Protein AF-Q3HWV6-F1 (afdb_monomer)

Foldseek 3Di:
DFDWWWWWDDDDPAIKIFIFGPPVLVCVLVVNDDPVNTGPDLFIASDVVVPHGDDLVNCCVGVVGSDSVSSVVCSSNPTDIDDDPVRQVVLQVVLLLLLLVVQQQFKPQPVVLHGDDSVVSSVLCVVLVPGGGSVDHSVVSSVVVVVRSCVVGPIDTDKDKDKDKAFPVCVVVVVVVCVPQKDWDDWDDDPGIIITTIIHGD

Secondary structure (DSSP, 8-state):
---EEEEEEEETTEEEEEEEETTHHHHHHTT-S-GGGTBS-S--EEEGGGTEEPPHHHHHHHHS---HHHHHHHHHHHSEEPPPHHHHHHHHHHHHHHHHHHHHHHEE-TTT-SBPPHHHHHHHHHHTTPPP-TTS-HHHHHHHHHHHHTTTS--EE--EEEEEEEEGGGHHHHHHHHTTTEEEEEEEEETTEEEEEEEE--

Radius of gyration: 27.47 Å; Cα contacts (8 Å, |Δi|>4): 299; chains: 1; bounding box: 54×37×76 Å

Nearest PDB structures (foldseek):
  2wbm-assembly2_B  TM=4.905E-01  e=2.600E-17  Methanothermobacter thermautotrophicus str. Delta H
  2wbm-assembly1_A  TM=4.558E-01  e=4.552E-17  Methanothermobacter thermautotrophicus str. Delta H
  1t95-assembly1_A  TM=4.681E-01  e=1.560E-16  Archaeoglobus fulgidus
  6skg-assembly1_Bp  TM=4.980E-01  e=5.941E-15  Thermococcus kodakarensis
  2l9n-assembly1_A  TM=4.673E-01  e=7.860E-15  Homo sapiens

Solvent-accessible surface area (backbone atoms only — not comparable to full-atom values): 11422 Å² total; per-residue (Å²): 129,84,65,67,23,43,32,40,30,78,54,92,93,48,50,39,33,36,47,23,36,62,82,29,59,64,38,36,73,69,70,74,44,61,68,82,76,23,47,74,52,100,54,54,15,52,36,65,94,78,69,40,64,57,49,57,69,61,37,28,74,73,66,76,39,64,54,62,67,63,49,48,52,52,34,67,70,72,28,48,77,46,74,36,75,64,57,50,48,51,45,26,54,50,40,46,50,47,25,33,50,48,49,31,64,40,24,19,25,78,86,78,72,40,58,53,54,59,70,59,50,50,48,50,42,56,74,71,61,63,84,69,59,64,89,55,61,41,68,64,51,34,60,60,46,47,72,58,42,51,81,80,43,69,70,36,77,42,62,53,70,48,78,46,79,38,47,63,92,51,42,76,66,50,50,69,52,39,73,67,72,41,48,75,82,47,79,46,82,50,102,68,31,36,40,31,38,35,35,34,65,114

pLDDT: mean 89.58, std 7.22, range [46.72, 97.44]

Mean predicted aligned error: 9.35 Å

Organism: Malawimonas jakobiformis (NCBI:txid136089)

Structure (mmCIF, N/CA/C/O backbone):
data_AF-Q3HWV6-F1
#
_entry.id   AF-Q3HWV6-F1
#
loop_
_atom_site.group_PDB
_atom_site.id
_atom_site.type_symbol
_atom_site.label_atom_id
_atom_site.label_alt_id
_atom_site.label_comp_id
_atom_site.label_asym_id
_atom_site.label_entity_id
_atom_site.label_seq_id
_atom_site.pdbx_PDB_ins_code
_atom_site.Cartn_x
_atom_site.Cartn_y
_atom_site.Cartn_z
_atom_site.occupancy
_atom_site.B_iso_or_equiv
_atom_site.auth_seq_id
_atom_site.auth_comp_id
_atom_site.auth_asym_id
_atom_site.auth_atom_id
_atom_site.pdbx_PDB_model_num
ATOM 1 N N . MET A 1 1 ? -16.582 -16.730 11.181 1.00 46.72 1 MET A N 1
ATOM 2 C CA . MET A 1 1 ? -16.195 -15.517 11.932 1.00 46.72 1 MET A CA 1
ATOM 3 C C . MET A 1 1 ? -16.431 -14.341 11.006 1.00 46.72 1 MET A C 1
ATOM 5 O O . MET A 1 1 ? -15.932 -14.396 9.886 1.00 46.72 1 MET A O 1
ATOM 9 N N . SER A 1 2 ? -17.261 -13.367 11.386 1.00 61.59 2 SER A N 1
ATOM 10 C CA . SER A 1 2 ? -17.457 -12.167 10.565 1.00 61.59 2 SER A CA 1
ATOM 11 C C . SER A 1 2 ? -16.121 -11.442 10.442 1.00 61.59 2 SER A C 1
ATOM 13 O O . SER A 1 2 ? -15.396 -11.308 11.426 1.00 61.59 2 SER A O 1
ATOM 15 N N . GLN A 1 3 ? -15.750 -11.025 9.231 1.00 79.38 3 GLN A N 1
ATOM 16 C CA . GLN A 1 3 ? -14.576 -10.176 9.089 1.00 79.38 3 GLN A CA 1
ATOM 17 C C . GLN A 1 3 ? -14.875 -8.815 9.726 1.00 79.38 3 GLN A C 1
ATOM 19 O O . GLN A 1 3 ? -15.972 -8.269 9.579 1.00 79.38 3 GLN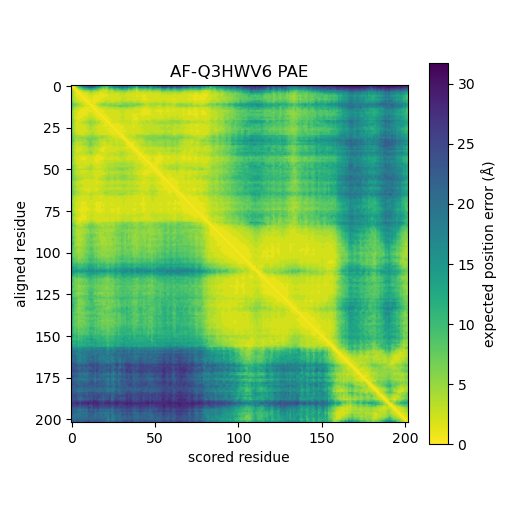 A O 1
ATOM 24 N N . THR A 1 4 ? -13.895 -8.286 10.446 1.00 87.56 4 THR A N 1
ATOM 25 C CA . THR A 1 4 ? -14.007 -7.050 11.218 1.00 87.56 4 THR A CA 1
ATOM 26 C C . THR A 1 4 ? -13.162 -5.960 10.579 1.00 87.56 4 THR A C 1
ATOM 28 O O . THR A 1 4 ? -12.014 -6.203 10.211 1.00 87.56 4 THR A O 1
ATOM 31 N N . GLN A 1 5 ? -13.712 -4.752 10.496 1.00 91.62 5 GLN A N 1
ATOM 32 C CA . GLN A 1 5 ? -13.018 -3.551 10.047 1.00 91.62 5 GLN A CA 1
ATOM 33 C C . GLN A 1 5 ? -13.091 -2.481 11.134 1.00 91.62 5 GLN A C 1
ATOM 35 O O . GLN A 1 5 ? -14.149 -2.263 11.730 1.00 91.62 5 GLN A O 1
ATOM 40 N N . LEU A 1 6 ? -11.969 -1.818 11.405 1.00 94.56 6 LEU A N 1
ATOM 41 C CA . LEU A 1 6 ? -11.906 -0.752 12.402 1.00 94.56 6 LEU A CA 1
ATOM 42 C C . LEU A 1 6 ? -12.043 0.606 1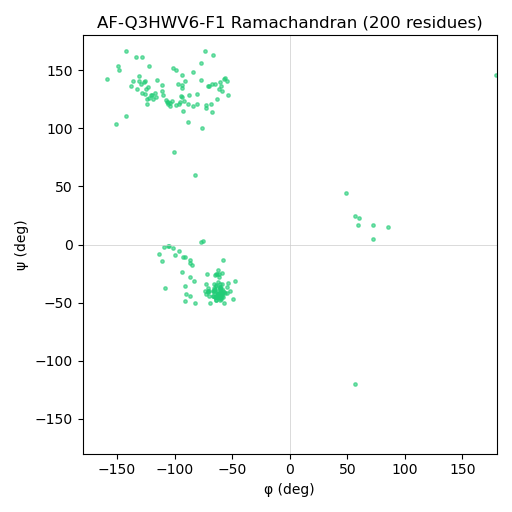1.724 1.00 94.56 6 LEU A C 1
ATOM 44 O O . LEU A 1 6 ? -11.411 0.861 10.702 1.00 94.56 6 LEU A O 1
ATOM 48 N N . VAL A 1 7 ? -12.819 1.499 12.325 1.00 96.56 7 VAL A N 1
ATOM 49 C CA . VAL A 1 7 ? -12.816 2.922 11.972 1.00 96.56 7 VAL A CA 1
ATOM 50 C C . VAL A 1 7 ? -12.113 3.672 13.082 1.00 96.56 7 VAL A C 1
ATOM 52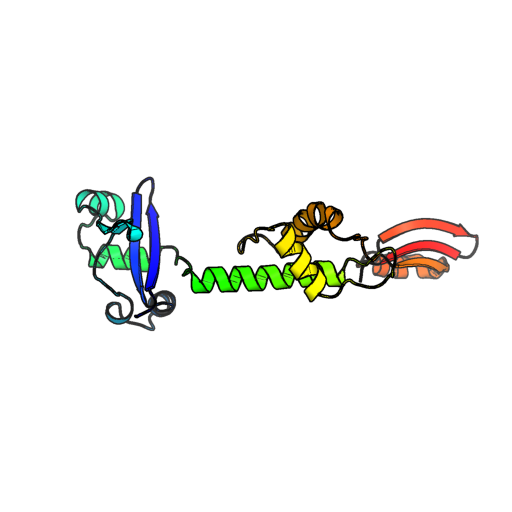 O O . VAL A 1 7 ? -12.522 3.577 14.237 1.00 96.56 7 VAL A O 1
ATOM 55 N N . ARG A 1 8 ? -11.051 4.400 12.738 1.00 96.75 8 ARG A N 1
ATOM 56 C CA . ARG A 1 8 ? -10.223 5.134 13.694 1.00 96.75 8 ARG A CA 1
ATOM 57 C C . ARG A 1 8 ? -10.423 6.633 13.534 1.00 96.75 8 ARG A C 1
ATOM 59 O O . ARG A 1 8 ? -10.247 7.174 12.451 1.00 96.75 8 ARG A O 1
ATOM 66 N N . TYR A 1 9 ? -10.712 7.323 14.624 1.00 97.44 9 TYR A N 1
ATOM 67 C CA . TYR A 1 9 ? -10.785 8.777 14.683 1.00 97.44 9 TYR A CA 1
ATOM 68 C C . TYR A 1 9 ? -9.700 9.306 15.621 1.00 97.44 9 TYR A C 1
ATOM 70 O O . TYR A 1 9 ? -9.583 8.860 16.762 1.00 97.44 9 TYR A O 1
ATOM 78 N N . ARG A 1 10 ? -8.884 10.244 15.134 1.00 95.38 10 ARG A N 1
ATOM 79 C CA . ARG A 1 10 ? -7.830 10.898 15.919 1.00 95.38 10 ARG A CA 1
ATOM 80 C C . ARG A 1 10 ? -8.203 12.352 16.162 1.00 95.38 10 ARG A C 1
ATOM 82 O O . ARG A 1 10 ? -8.554 13.059 15.221 1.00 95.38 10 ARG A O 1
ATOM 89 N N . HIS A 1 11 ? -8.092 12.796 17.408 1.00 94.06 11 HIS A N 1
ATOM 90 C CA . HIS A 1 11 ? -8.348 14.179 17.790 1.00 94.06 11 HIS A CA 1
ATOM 91 C C . HIS A 1 11 ? -7.354 14.619 18.866 1.00 94.06 11 HIS A C 1
ATOM 93 O O . HIS A 1 11 ? -7.381 14.134 19.998 1.00 94.06 11 HIS A O 1
ATOM 99 N N . GLY A 1 12 ? -6.437 15.516 18.496 1.00 91.12 12 GLY A N 1
ATOM 100 C CA . GLY A 1 12 ? -5.318 15.893 19.358 1.00 91.12 12 GLY A CA 1
ATOM 101 C C . GLY A 1 12 ? -4.488 14.668 19.758 1.00 91.12 12 GLY A C 1
ATOM 102 O O . GLY A 1 12 ? -3.961 13.961 18.902 1.00 91.12 12 GLY A O 1
ATOM 103 N N . LYS A 1 13 ? -4.395 14.414 21.068 1.00 90.31 13 LYS A N 1
ATOM 104 C CA . LYS A 1 13 ? -3.698 13.251 21.649 1.00 90.31 13 LYS A CA 1
ATOM 105 C C . LYS A 1 13 ? -4.572 11.992 21.755 1.00 90.31 13 LYS A C 1
ATOM 107 O O . LYS A 1 13 ? -4.041 10.910 21.993 1.00 90.31 13 LYS A O 1
ATOM 112 N N . ASN A 1 14 ? -5.889 12.122 21.594 1.00 93.50 14 ASN A N 1
ATOM 113 C CA . ASN A 1 14 ? -6.835 11.031 21.803 1.00 93.50 14 ASN A CA 1
ATOM 114 C C . ASN A 1 14 ? -7.076 10.267 20.494 1.00 93.50 14 ASN A C 1
ATOM 116 O O . ASN A 1 14 ? -7.169 10.850 19.410 1.00 93.50 14 ASN A O 1
ATOM 120 N N . THR A 1 15 ? -7.189 8.944 20.599 1.00 95.94 15 THR A N 1
ATOM 121 C CA . THR A 1 15 ? -7.558 8.055 19.492 1.00 95.94 15 THR A CA 1
ATOM 122 C C . THR A 1 15 ? -8.760 7.230 19.914 1.00 95.94 15 THR A C 1
ATOM 124 O O . THR A 1 15 ? -8.769 6.687 21.014 1.00 95.94 15 THR A O 1
ATOM 127 N N . PHE A 1 16 ? -9.748 7.138 19.031 1.00 97.44 16 PHE A N 1
ATOM 128 C CA . PHE A 1 16 ? -10.973 6.380 19.236 1.00 97.44 16 PHE A CA 1
ATOM 129 C C . PHE A 1 16 ? -11.178 5.409 18.077 1.00 97.44 16 PHE A C 1
ATOM 131 O O . PHE A 1 16 ? -10.921 5.748 16.922 1.00 97.44 16 PHE A O 1
ATOM 138 N N . GLU A 1 17 ? -11.638 4.205 18.378 1.00 97.12 17 GLU A N 1
ATOM 139 C CA . GLU A 1 17 ? -11.823 3.111 17.435 1.00 97.12 17 GLU A CA 1
ATOM 140 C C . GLU A 1 17 ? -13.217 2.513 17.600 1.00 97.12 17 GLU A C 1
ATOM 142 O O . GLU A 1 17 ? -13.714 2.373 18.717 1.00 97.12 17 GLU A O 1
ATOM 147 N N . VAL A 1 18 ? -13.841 2.154 16.478 1.00 96.75 18 VAL A N 1
ATOM 148 C CA . VAL A 1 18 ? -15.143 1.479 16.430 1.00 96.75 18 VAL A CA 1
ATOM 149 C C . VAL A 1 18 ? -15.043 0.252 15.535 1.00 96.75 18 VAL A C 1
ATOM 151 O O . VAL A 1 18 ? -14.422 0.290 14.469 1.00 96.75 18 VAL A O 1
ATOM 154 N N . MET A 1 19 ? -15.666 -0.836 15.979 1.00 94.75 19 MET A N 1
ATOM 155 C CA . MET A 1 19 ? -15.675 -2.122 15.300 1.00 94.75 19 MET A CA 1
ATOM 156 C C . MET A 1 19 ? -16.882 -2.244 14.372 1.00 94.75 19 MET A C 1
ATOM 158 O O . MET A 1 19 ? -18.029 -2.135 14.804 1.00 94.75 19 MET A O 1
ATOM 162 N N . THR A 1 20 ? -16.619 -2.504 13.096 1.00 94.50 20 THR A N 1
ATOM 163 C CA . THR A 1 20 ? -17.638 -2.511 12.043 1.00 94.50 20 THR A CA 1
ATOM 164 C C . THR A 1 20 ? -17.522 -3.737 11.147 1.00 94.50 20 THR A C 1
ATOM 166 O O . THR A 1 20 ? -16.485 -4.403 11.092 1.00 94.50 20 THR A O 1
ATOM 169 N N . ASN A 1 21 ? -18.596 -4.037 10.424 1.00 91.75 21 ASN A N 1
ATOM 170 C CA . ASN A 1 21 ? -18.589 -5.029 9.359 1.00 91.75 21 ASN A CA 1
ATOM 171 C C . ASN A 1 21 ? -17.780 -4.509 8.160 1.00 91.75 21 ASN A C 1
ATOM 173 O O . ASN A 1 21 ? -17.948 -3.357 7.750 1.00 91.75 21 ASN A O 1
ATOM 177 N N . VAL A 1 22 ? -16.941 -5.358 7.562 1.00 90.12 22 VAL A N 1
ATOM 178 C CA . VAL A 1 22 ? -16.127 -4.986 6.389 1.00 90.12 22 VAL A CA 1
ATOM 179 C C . VAL A 1 22 ? -17.000 -4.419 5.268 1.00 90.12 22 VAL A C 1
ATOM 181 O O . VAL A 1 22 ? -18.015 -5.006 4.890 1.00 90.12 22 VAL A O 1
ATOM 184 N N . GLY A 1 23 ? -16.620 -3.249 4.748 1.00 88.50 23 GLY A N 1
ATOM 185 C CA . GLY A 1 23 ? -17.302 -2.602 3.622 1.00 88.50 23 GLY A CA 1
ATOM 186 C C . GLY A 1 23 ? -18.676 -1.998 3.949 1.00 88.50 23 GLY A C 1
ATOM 187 O O . GLY A 1 23 ? -19.362 -1.510 3.047 1.00 88.50 23 GLY A O 1
ATOM 188 N N . SER A 1 24 ? -19.103 -2.008 5.216 1.00 92.50 24 SER A N 1
ATOM 189 C CA . SER A 1 24 ? -20.386 -1.423 5.641 1.00 92.50 24 SER A CA 1
ATOM 190 C C . SER A 1 24 ? -20.309 0.092 5.870 1.00 92.50 24 SER A C 1
ATOM 192 O O . SER A 1 24 ? -21.272 0.808 5.597 1.00 92.50 24 SER A O 1
ATOM 194 N N . VAL A 1 25 ? -19.149 0.604 6.293 1.00 93.00 25 VAL A N 1
ATOM 195 C CA . VAL A 1 25 ? -18.955 2.011 6.688 1.00 93.00 25 VAL A CA 1
ATOM 196 C C . VAL A 1 25 ? -19.199 2.974 5.530 1.00 93.00 25 VAL A C 1
ATOM 198 O O . VAL A 1 25 ? -19.868 3.990 5.702 1.00 93.00 25 VAL A O 1
ATOM 201 N N . GLN A 1 26 ? -18.713 2.648 4.329 1.00 92.06 26 GLN A N 1
ATOM 202 C CA . GLN A 1 26 ? -18.951 3.496 3.160 1.00 92.06 26 GLN A CA 1
ATOM 203 C C . GLN A 1 26 ? -20.440 3.536 2.795 1.00 92.06 26 GLN A C 1
ATOM 205 O O . GLN A 1 26 ? -20.978 4.598 2.506 1.00 92.06 26 GLN A O 1
ATOM 210 N N . LYS A 1 27 ? -21.142 2.400 2.896 1.00 93.25 27 LYS A N 1
ATOM 211 C CA . LYS A 1 27 ? -22.592 2.337 2.652 1.00 93.25 27 LYS A CA 1
ATOM 212 C C . LYS A 1 27 ? -23.375 3.165 3.671 1.00 93.25 27 LYS A C 1
ATOM 214 O O . LYS A 1 27 ? -24.374 3.776 3.310 1.00 93.25 27 LYS A O 1
ATOM 219 N N . TYR A 1 28 ? -22.915 3.204 4.919 1.00 94.00 28 TYR A N 1
ATOM 220 C CA . TYR A 1 28 ? -23.477 4.072 5.951 1.00 94.00 28 TYR A CA 1
ATOM 221 C C . TYR A 1 28 ? -23.270 5.558 5.642 1.00 94.00 28 TYR A C 1
ATOM 223 O O . TYR A 1 28 ? -24.219 6.333 5.730 1.00 94.00 28 TYR A O 1
ATOM 231 N N . ARG A 1 29 ? -22.066 5.960 5.210 1.00 93.44 29 ARG A N 1
ATOM 232 C CA . ARG A 1 29 ? -21.785 7.345 4.780 1.00 93.44 29 ARG A CA 1
ATOM 233 C C . ARG A 1 29 ? -22.653 7.774 3.602 1.00 93.44 29 ARG A C 1
ATOM 235 O O . ARG A 1 29 ? -23.128 8.902 3.574 1.00 93.44 29 ARG A O 1
ATOM 242 N N . ASP A 1 30 ? -22.908 6.844 2.690 1.00 93.75 30 ASP A N 1
ATOM 243 C CA . ASP A 1 30 ? -23.812 7.018 1.554 1.00 93.75 30 ASP A CA 1
ATOM 244 C C . ASP A 1 30 ? -25.308 6.967 1.946 1.00 93.75 30 ASP A C 1
ATOM 246 O O . ASP A 1 30 ? -26.162 6.998 1.063 1.00 93.75 30 ASP A O 1
ATOM 250 N N . GLN A 1 31 ? -25.644 6.832 3.236 1.00 91.88 31 GLN A N 1
ATOM 251 C CA . GLN A 1 31 ? -27.014 6.700 3.762 1.00 91.88 31 GLN A CA 1
ATOM 252 C C . GLN A 1 31 ? -27.794 5.481 3.228 1.00 91.88 31 GLN A C 1
ATOM 254 O O . GLN A 1 31 ? -29.021 5.446 3.264 1.00 91.88 31 GLN A O 1
ATOM 259 N N . LYS A 1 32 ? -27.089 4.446 2.757 1.00 91.62 32 LYS A N 1
ATOM 260 C CA . LYS A 1 32 ? -27.670 3.200 2.218 1.00 91.62 32 LYS A CA 1
ATOM 261 C C . LYS A 1 32 ? -27.829 2.099 3.269 1.00 91.62 32 LYS A C 1
ATOM 263 O O . LYS A 1 32 ? -28.421 1.062 2.977 1.00 91.62 32 LYS A O 1
ATOM 268 N N . LEU A 1 33 ? -27.251 2.274 4.457 1.00 91.81 33 LEU A N 1
ATOM 269 C CA . LEU A 1 33 ? -27.261 1.284 5.534 1.00 91.81 33 LEU A CA 1
ATOM 270 C C . LEU A 1 33 ? -27.514 1.970 6.881 1.00 91.81 33 LEU A C 1
ATOM 272 O O . LEU A 1 33 ? -26.913 3.003 7.163 1.00 91.81 33 LEU A O 1
ATOM 276 N N . GLY A 1 34 ? -28.378 1.383 7.711 1.00 90.25 34 GLY A N 1
ATOM 277 C CA . GLY A 1 34 ? -28.601 1.828 9.091 1.00 90.25 34 GLY A CA 1
ATOM 278 C C . GLY A 1 34 ? -27.485 1.377 10.036 1.00 90.25 34 GLY A C 1
ATOM 279 O O . GLY A 1 34 ? -26.814 0.381 9.766 1.00 90.25 34 GLY A O 1
ATOM 280 N N . LEU A 1 35 ? -27.315 2.098 11.148 1.00 89.00 35 LEU A N 1
ATOM 281 C CA . LEU A 1 35 ? -26.221 1.917 12.113 1.00 89.00 35 LEU A CA 1
ATOM 282 C C . LEU A 1 35 ? -26.116 0.474 12.650 1.00 89.00 35 LEU A C 1
ATOM 284 O O . LEU A 1 35 ? -25.018 -0.079 12.688 1.00 89.00 35 LEU A O 1
ATOM 288 N N . ASP A 1 36 ? -27.252 -0.157 12.954 1.00 87.44 36 ASP A N 1
ATOM 289 C CA . ASP A 1 36 ? -27.334 -1.519 13.512 1.00 87.44 36 ASP A CA 1
ATOM 290 C C . ASP A 1 36 ? -26.735 -2.589 12.584 1.00 87.44 36 ASP A C 1
ATOM 292 O O . ASP A 1 36 ? -26.279 -3.636 13.030 1.00 87.44 36 ASP A O 1
ATOM 296 N N . ASN A 1 37 ? -26.703 -2.322 11.274 1.00 88.75 37 ASN A N 1
ATOM 297 C CA . ASN A 1 37 ? -26.122 -3.227 10.280 1.00 88.75 37 ASN A CA 1
ATOM 298 C C . ASN A 1 37 ? -24.625 -2.947 10.023 1.00 88.75 37 ASN A C 1
ATOM 300 O O . ASN A 1 37 ? -23.947 -3.722 9.340 1.00 88.75 37 ASN A O 1
ATOM 304 N N . VAL A 1 38 ? -24.101 -1.828 10.535 1.00 93.00 38 VAL A N 1
ATOM 305 C CA . VAL A 1 38 ? -22.691 -1.419 10.407 1.00 93.00 38 VAL A CA 1
ATOM 306 C C . VAL A 1 38 ? -21.875 -1.947 11.574 1.00 93.00 38 VAL A C 1
ATOM 308 O O . VAL A 1 38 ? -20.784 -2.483 11.372 1.00 93.00 38 VAL A O 1
ATOM 311 N N . LEU A 1 39 ? -22.377 -1.746 12.791 1.00 93.62 39 LEU A N 1
ATOM 312 C CA . LEU A 1 39 ? -21.641 -2.004 14.020 1.00 93.62 39 LEU A CA 1
ATOM 313 C C . LEU A 1 39 ? -21.598 -3.496 14.333 1.00 93.62 39 LEU A C 1
ATOM 315 O O . LEU A 1 39 ? -22.566 -4.222 14.139 1.00 93.62 39 LEU A O 1
ATOM 319 N N . GLN A 1 40 ? -20.455 -3.949 14.841 1.00 91.44 40 GLN A N 1
ATOM 320 C CA . GLN A 1 40 ? -20.355 -5.274 15.463 1.00 91.44 40 GLN A CA 1
ATOM 321 C C . GLN A 1 40 ? -20.561 -5.209 16.977 1.00 91.44 40 GLN A C 1
ATOM 323 O O . GLN A 1 40 ? -20.912 -6.212 17.593 1.00 91.44 40 GLN A O 1
ATOM 328 N N . ALA A 1 41 ? -20.321 -4.041 17.574 1.00 91.12 41 ALA A N 1
ATOM 329 C CA . ALA A 1 41 ? -20.555 -3.782 18.983 1.00 91.12 41 ALA A CA 1
ATOM 330 C C . ALA A 1 41 ? -20.682 -2.275 19.235 1.00 91.12 41 ALA A C 1
ATOM 332 O O . ALA A 1 41 ? -19.929 -1.476 18.671 1.00 91.12 41 ALA A O 1
ATOM 333 N N . ASP A 1 42 ? -21.584 -1.919 20.146 1.00 92.94 42 ASP A N 1
ATOM 334 C CA . ASP A 1 42 ? -21.868 -0.541 20.556 1.00 92.94 42 ASP A CA 1
ATOM 335 C C . ASP A 1 42 ? -20.854 -0.069 21.607 1.00 92.94 42 ASP A C 1
ATOM 337 O O . ASP A 1 42 ? -21.175 0.217 22.760 1.00 92.94 42 ASP A O 1
ATOM 341 N N . VAL A 1 43 ? -19.575 -0.074 21.230 1.00 94.69 43 VAL A N 1
ATOM 342 C CA . VAL A 1 43 ? -18.459 0.286 22.109 1.00 94.69 43 VAL A CA 1
ATOM 343 C C . VAL A 1 43 ? -17.488 1.185 21.351 1.00 94.69 43 VAL A C 1
ATOM 345 O O . VAL A 1 43 ? -17.193 0.964 20.178 1.00 94.69 43 VAL A O 1
ATOM 348 N N . VAL A 1 44 ? -16.964 2.194 22.048 1.00 96.69 44 VAL A N 1
ATOM 349 C CA . VAL A 1 44 ? -15.840 3.009 21.579 1.00 96.69 44 VAL A CA 1
ATOM 350 C C . VAL A 1 44 ? -14.585 2.586 22.336 1.00 96.69 44 VAL A C 1
ATOM 352 O O . VAL A 1 44 ? -14.528 2.642 23.568 1.00 96.69 44 VAL A O 1
ATOM 355 N N . TRP A 1 45 ? -13.570 2.156 21.597 1.00 97.25 45 TRP A N 1
ATOM 356 C CA . TRP A 1 45 ? -12.270 1.771 22.139 1.00 97.25 45 TRP A CA 1
ATOM 357 C C . TRP A 1 45 ? -11.263 2.901 21.993 1.00 97.25 45 TRP A C 1
ATOM 359 O O . TRP A 1 45 ? -11.322 3.660 21.036 1.00 97.25 45 TRP A O 1
ATOM 369 N N . THR A 1 46 ? -10.302 2.991 22.905 1.00 96.00 46 THR A N 1
ATOM 370 C CA . THR A 1 46 ? -9.054 3.736 22.662 1.00 96.00 46 THR A CA 1
ATOM 371 C C . THR A 1 46 ? -8.019 2.850 21.975 1.00 96.00 46 THR A C 1
ATOM 373 O O . THR A 1 46 ? -7.190 3.334 21.203 1.00 96.00 46 THR A O 1
ATOM 376 N N . ASN A 1 47 ? -8.097 1.536 22.217 1.00 93.06 47 ASN A N 1
ATOM 377 C CA . ASN A 1 47 ? -7.322 0.515 21.527 1.00 93.06 47 ASN A CA 1
ATOM 378 C C . ASN A 1 47 ? -8.095 -0.810 21.496 1.00 93.06 47 ASN A C 1
ATOM 380 O O . ASN A 1 47 ? -8.145 -1.539 22.492 1.00 93.06 47 ASN A O 1
ATOM 384 N N . GLN A 1 48 ? -8.682 -1.145 20.347 1.00 93.12 48 GLN A N 1
ATOM 385 C CA . GLN A 1 48 ? -9.497 -2.350 20.216 1.00 93.12 48 GLN A CA 1
ATOM 386 C C . GLN A 1 48 ? -8.653 -3.626 20.356 1.00 93.12 48 GLN A C 1
ATOM 388 O O . GLN A 1 48 ? -9.076 -4.552 21.047 1.00 93.12 48 GLN A O 1
ATOM 393 N N . SER A 1 49 ? -7.439 -3.657 19.795 1.00 88.62 49 SER A N 1
ATOM 394 C CA . SER A 1 49 ? -6.539 -4.820 19.866 1.00 88.62 49 SER A CA 1
ATOM 395 C C . SER A 1 49 ? -6.131 -5.186 21.296 1.00 88.62 49 SER A C 1
ATOM 397 O O . SER A 1 49 ? -5.842 -6.348 21.572 1.00 88.62 49 SER A O 1
ATOM 399 N N . LYS A 1 50 ? -6.100 -4.204 22.206 1.00 92.50 50 LYS A N 1
ATOM 400 C CA . LYS A 1 50 ? -5.835 -4.404 23.641 1.00 92.50 50 LYS A CA 1
ATOM 401 C C . LYS A 1 50 ? -7.105 -4.514 24.492 1.00 92.50 50 LYS A C 1
ATOM 403 O O . LYS A 1 50 ? -7.010 -4.771 25.687 1.00 92.50 50 LYS A O 1
ATOM 408 N N . GLY A 1 51 ? -8.284 -4.310 23.901 1.00 92.94 51 GLY A N 1
ATOM 409 C CA . GLY A 1 51 ? -9.562 -4.284 24.616 1.00 92.94 51 GLY A CA 1
ATOM 410 C C . GLY A 1 51 ? -9.779 -3.040 25.487 1.00 92.94 51 GLY A C 1
ATOM 411 O O . GLY A 1 51 ? -10.656 -3.051 26.350 1.00 92.94 51 GLY A O 1
ATOM 412 N N . GLU A 1 52 ? -9.015 -1.967 25.275 1.00 94.88 52 GLU A N 1
ATOM 413 C CA . GLU A 1 52 ? -9.088 -0.736 26.070 1.00 94.88 52 GLU A CA 1
ATOM 414 C C . GLU A 1 52 ? -10.265 0.131 25.599 1.00 94.88 52 GLU A C 1
ATOM 416 O O . GLU A 1 52 ? -10.345 0.515 24.429 1.00 94.88 52 GLU A O 1
ATOM 421 N N . ARG A 1 53 ? -11.201 0.426 26.509 1.00 96.19 53 ARG A N 1
ATOM 422 C CA . ARG A 1 53 ? -12.401 1.232 26.231 1.00 96.19 53 ARG A CA 1
ATOM 423 C C . ARG A 1 53 ? -12.168 2.702 26.561 1.00 96.19 53 ARG A C 1
ATOM 425 O O . ARG A 1 53 ? -11.490 3.010 27.541 1.00 96.19 53 ARG A O 1
ATOM 432 N N . ALA A 1 54 ? -12.782 3.586 25.780 1.00 95.12 54 ALA A N 1
ATOM 433 C CA . ALA A 1 54 ? -12.762 5.017 26.053 1.00 95.12 54 ALA A CA 1
ATOM 434 C C . ALA A 1 54 ? -13.498 5.341 27.357 1.00 95.12 54 ALA A C 1
ATOM 436 O O . ALA A 1 54 ? -14.566 4.791 27.640 1.00 95.12 54 ALA A O 1
ATOM 437 N N . LYS A 1 55 ? -12.926 6.243 28.157 1.00 94.94 55 LYS A N 1
ATOM 438 C CA . LYS A 1 55 ? -13.574 6.737 29.380 1.00 94.94 55 LYS A CA 1
ATOM 439 C C . LYS A 1 55 ? -14.537 7.871 29.033 1.00 94.94 55 LYS A C 1
ATOM 441 O O . LYS A 1 55 ? -14.246 8.672 28.149 1.00 94.94 55 LYS A O 1
ATOM 446 N N . GLY A 1 56 ? -15.629 8.010 29.790 1.00 93.19 56 GLY A N 1
ATOM 447 C CA . GLY A 1 56 ? -16.606 9.095 29.594 1.00 93.19 56 GLY A CA 1
ATOM 448 C C . GLY A 1 56 ? -15.962 10.487 29.561 1.00 93.19 56 GLY A C 1
ATOM 449 O O . GLY A 1 56 ? -16.263 11.282 28.680 1.00 93.19 56 GLY A O 1
ATOM 450 N N . ALA A 1 57 ? -14.976 10.747 30.426 1.00 93.56 57 ALA A N 1
ATOM 451 C CA . ALA A 1 57 ? -14.238 12.013 30.431 1.00 93.56 57 ALA A CA 1
ATOM 452 C C . ALA A 1 57 ? -13.521 12.317 29.096 1.00 93.56 57 ALA A C 1
ATOM 454 O O . ALA A 1 57 ? -13.578 13.447 28.622 1.00 93.56 57 ALA A O 1
ATOM 455 N N . GLU A 1 58 ? -12.894 11.315 28.467 1.00 93.19 58 GLU A N 1
ATOM 456 C CA . GLU A 1 58 ? -12.185 11.465 27.183 1.00 93.19 58 GLU A CA 1
ATOM 457 C C . GLU A 1 58 ? -13.168 11.677 26.024 1.00 93.19 58 GLU A C 1
ATOM 459 O O . GLU A 1 58 ? -12.903 12.462 25.107 1.00 93.19 58 GLU A O 1
ATOM 464 N N . LEU A 1 59 ? -14.317 10.989 26.083 1.00 94.75 59 LEU A N 1
ATOM 465 C CA . LEU A 1 59 ? -15.409 11.165 25.129 1.00 94.75 59 LEU A CA 1
ATOM 466 C C . LEU A 1 59 ? -15.984 12.577 25.228 1.00 94.75 59 LEU A C 1
ATOM 468 O O . LEU A 1 59 ? -16.078 13.266 24.216 1.00 94.75 59 LEU A O 1
ATOM 472 N N . LYS A 1 60 ? -16.267 13.053 26.441 1.00 94.75 60 LYS A N 1
ATOM 473 C CA . LYS A 1 60 ? -16.802 14.396 26.669 1.00 94.75 60 LYS A CA 1
ATOM 474 C C . LYS A 1 60 ? -15.837 15.490 26.242 1.00 94.75 60 LYS A C 1
ATOM 476 O O . LYS A 1 60 ? -16.267 16.446 25.612 1.00 94.75 60 LYS A O 1
ATOM 481 N N . GLU A 1 61 ? -14.547 15.342 26.539 1.00 94.25 61 GLU A N 1
ATOM 482 C CA . GLU A 1 61 ? -13.511 16.288 26.106 1.00 94.25 61 GLU A CA 1
ATOM 483 C C . GLU A 1 61 ? -13.428 16.379 24.573 1.00 94.25 61 GLU A C 1
ATOM 485 O O . GLU A 1 61 ? -13.233 17.460 24.026 1.00 94.25 61 GLU A O 1
ATOM 490 N N . THR A 1 62 ? -13.595 15.255 23.869 1.00 94.56 62 THR A N 1
ATOM 491 C CA . THR A 1 62 ? -13.398 15.192 22.411 1.00 94.56 62 THR A CA 1
ATOM 492 C C . THR A 1 62 ? -14.671 15.491 21.613 1.00 94.56 62 THR A C 1
ATOM 494 O O . THR A 1 62 ? -14.626 16.166 20.584 1.00 94.56 62 THR A O 1
ATOM 497 N N . PHE A 1 63 ? -15.804 14.942 22.046 1.00 95.19 63 PHE A N 1
ATOM 498 C CA . PHE A 1 63 ? -17.075 14.947 21.320 1.00 95.19 63 PHE A CA 1
ATOM 499 C C . PHE A 1 63 ? -18.125 15.865 21.960 1.00 95.19 63 PHE A C 1
ATOM 501 O O . PHE A 1 63 ? -19.215 15.993 21.410 1.00 95.19 63 PHE A O 1
ATOM 508 N N . ASN A 1 64 ? -17.818 16.511 23.095 1.00 94.62 64 ASN A N 1
ATOM 509 C CA . ASN A 1 64 ? -18.756 17.292 23.918 1.00 94.62 64 ASN A CA 1
ATOM 510 C C . ASN A 1 64 ? -19.954 16.487 24.460 1.00 94.62 64 ASN A C 1
ATOM 512 O O . ASN A 1 64 ? -20.935 17.068 24.917 1.00 94.62 64 ASN A O 1
ATOM 516 N N . THR A 1 65 ? -19.873 15.156 24.439 1.00 95.06 65 THR A N 1
ATOM 517 C CA . THR A 1 65 ? -20.921 14.236 24.898 1.00 95.06 65 THR A CA 1
ATOM 518 C C . THR A 1 65 ? -20.292 12.956 25.452 1.00 95.06 65 THR A C 1
ATOM 520 O O . THR A 1 65 ? -19.181 12.587 25.075 1.00 95.06 65 THR A O 1
ATOM 523 N N . GLU A 1 66 ? -20.994 12.293 26.369 1.00 93.62 66 GLU A N 1
ATOM 524 C CA . GLU A 1 66 ? -20.645 10.953 26.869 1.00 93.62 66 GLU A CA 1
ATOM 525 C C . GLU A 1 66 ? -21.520 9.865 26.222 1.00 93.62 66 GLU A C 1
ATOM 527 O O . GLU A 1 66 ? -21.319 8.678 26.480 1.00 93.62 66 GLU A O 1
ATOM 532 N N . ASP A 1 67 ? -22.482 10.255 25.373 1.00 95.50 67 ASP A N 1
ATOM 533 C CA . ASP A 1 67 ? -23.331 9.318 24.644 1.00 95.50 67 ASP A CA 1
ATOM 534 C C . ASP A 1 67 ? -22.492 8.552 23.610 1.00 95.50 67 ASP A C 1
ATOM 536 O O . ASP A 1 67 ? -21.977 9.107 22.631 1.00 95.50 67 ASP A O 1
ATOM 540 N N . ILE A 1 68 ? -22.365 7.244 23.841 1.00 95.19 68 ILE A N 1
ATOM 541 C CA . ILE A 1 68 ? -21.607 6.319 22.996 1.00 95.19 68 ILE A CA 1
ATOM 542 C C . ILE A 1 68 ? -22.125 6.346 21.555 1.00 95.19 68 ILE A C 1
ATOM 544 O O . ILE A 1 68 ? -21.323 6.358 20.621 1.00 95.19 68 ILE A O 1
ATOM 548 N N . MET A 1 69 ? -23.440 6.395 21.350 1.00 95.06 69 MET A N 1
ATOM 549 C CA . MET A 1 69 ? -24.047 6.342 20.021 1.00 95.06 69 MET A CA 1
ATOM 550 C C . MET A 1 69 ? -23.787 7.624 19.239 1.00 95.06 69 MET A C 1
ATOM 552 O O . MET A 1 69 ? -23.485 7.570 18.045 1.00 95.06 69 MET A O 1
ATOM 556 N N . GLU A 1 70 ? -23.848 8.783 19.895 1.00 95.56 70 GLU A N 1
ATOM 557 C CA . GLU A 1 70 ? -23.461 10.053 19.272 1.00 95.56 70 GLU A CA 1
ATOM 558 C C . GLU A 1 70 ? -21.978 10.061 18.889 1.00 95.56 70 GLU A C 1
ATOM 560 O O . GLU A 1 70 ? -21.637 10.406 17.753 1.00 95.56 70 GLU A O 1
ATOM 565 N N . CYS A 1 71 ? -21.105 9.594 19.786 1.00 96.31 71 CYS A N 1
ATOM 566 C CA . CYS A 1 71 ? -19.673 9.473 19.516 1.00 96.31 71 CYS A CA 1
ATOM 567 C C . CYS A 1 71 ? -19.403 8.548 18.319 1.00 96.31 71 CYS A C 1
ATOM 569 O O . CYS A 1 71 ? -18.665 8.917 17.402 1.00 96.31 71 CYS A O 1
ATOM 571 N N . ILE A 1 72 ? -20.044 7.374 18.274 1.00 96.50 72 ILE A N 1
ATOM 572 C CA . ILE A 1 72 ? -19.924 6.421 17.164 1.00 96.50 72 ILE A CA 1
ATOM 573 C C . ILE A 1 72 ? -20.327 7.072 15.838 1.00 96.50 72 ILE A C 1
ATOM 575 O O . ILE A 1 72 ? -19.599 6.932 14.854 1.00 96.50 72 ILE A O 1
ATOM 579 N N . ARG A 1 73 ? -21.436 7.824 15.785 1.00 95.56 73 ARG A N 1
ATOM 580 C CA . ARG A 1 73 ? -21.860 8.511 14.550 1.00 95.56 73 ARG A CA 1
ATOM 581 C C . ARG A 1 73 ? -20.789 9.474 14.042 1.00 95.56 73 ARG A C 1
ATOM 583 O O . ARG A 1 73 ? -20.517 9.492 12.841 1.00 95.56 73 ARG A O 1
ATOM 590 N N . VAL A 1 74 ? -20.154 10.236 14.937 1.00 95.56 74 VAL A N 1
ATOM 591 C CA . VAL A 1 74 ? -19.054 11.144 14.573 1.00 95.56 74 VAL A CA 1
ATOM 592 C C . VAL A 1 74 ? -17.846 10.362 14.056 1.00 95.56 74 VAL A C 1
ATOM 594 O O . VAL A 1 74 ? -17.294 10.720 13.013 1.00 95.56 74 VAL A O 1
ATOM 597 N N . ILE A 1 75 ? -17.461 9.277 14.735 1.00 96.69 75 ILE A N 1
ATOM 598 C CA . ILE A 1 75 ? -16.329 8.425 14.341 1.00 96.69 75 ILE A CA 1
ATOM 599 C C . ILE A 1 75 ? -16.580 7.785 12.971 1.00 96.69 75 ILE A C 1
ATOM 601 O O . ILE A 1 75 ? -15.704 7.824 12.113 1.00 96.69 75 ILE A O 1
ATOM 605 N N . LEU A 1 76 ? -17.776 7.254 12.710 1.00 95.50 76 LEU A N 1
ATOM 606 C CA . LEU A 1 76 ? -18.111 6.668 11.410 1.00 95.50 76 LEU A CA 1
ATOM 607 C C . LEU A 1 76 ? -18.132 7.714 10.291 1.00 95.50 76 LEU A C 1
ATOM 609 O O . LEU A 1 76 ? -17.688 7.425 9.179 1.00 95.50 76 LEU A O 1
ATOM 613 N N . ALA A 1 77 ? -18.608 8.930 10.570 1.00 94.31 77 ALA A N 1
ATOM 614 C CA . ALA A 1 77 ? -18.675 10.002 9.582 1.00 94.31 77 ALA A CA 1
ATOM 615 C C . ALA A 1 77 ? -17.294 10.589 9.240 1.00 94.31 77 ALA A C 1
ATOM 617 O O . ALA A 1 77 ? -17.009 10.819 8.068 1.00 94.31 77 ALA A O 1
ATOM 618 N N . LYS A 1 78 ? -16.436 10.821 10.244 1.00 94.56 78 LYS A N 1
ATOM 619 C CA . LYS A 1 78 ? -15.171 11.570 10.092 1.00 94.56 78 LYS A CA 1
ATOM 620 C C . LYS A 1 78 ? -13.899 10.732 10.238 1.00 94.56 78 LYS A C 1
ATOM 622 O O . LYS A 1 78 ? -12.821 11.220 9.921 1.00 94.56 78 LYS A O 1
ATOM 627 N N . GLY A 1 79 ? -13.995 9.515 10.762 1.00 94.88 79 GLY A N 1
ATOM 628 C CA . GLY A 1 79 ? -12.849 8.640 10.998 1.00 94.88 79 GLY A CA 1
ATOM 629 C C . GLY A 1 79 ? -12.271 8.034 9.721 1.00 94.88 79 GLY A C 1
ATOM 630 O O . GLY A 1 79 ? -12.877 8.043 8.652 1.00 94.88 79 GLY A O 1
ATOM 631 N N . GLU A 1 80 ? -11.084 7.466 9.834 1.00 94.06 80 GLU A N 1
ATOM 632 C CA . GLU A 1 80 ? -10.402 6.748 8.768 1.00 94.06 80 GLU A CA 1
ATOM 633 C C . GLU A 1 80 ? -10.706 5.249 8.870 1.00 94.06 80 GLU A C 1
ATOM 635 O O . GLU A 1 80 ? -10.513 4.630 9.923 1.00 94.06 80 GLU A O 1
ATOM 640 N N . ILE A 1 81 ? -11.170 4.655 7.769 1.00 93.75 81 ILE A N 1
ATOM 641 C CA . ILE A 1 81 ? -11.405 3.212 7.679 1.00 93.75 81 ILE A CA 1
ATOM 642 C C . ILE A 1 81 ? -10.044 2.521 7.614 1.00 93.75 81 ILE A C 1
ATOM 644 O O . ILE A 1 81 ? -9.270 2.740 6.686 1.00 93.75 81 ILE A O 1
ATOM 648 N N . GLN A 1 82 ? -9.744 1.689 8.604 1.00 91.69 82 GLN A N 1
ATOM 649 C CA . GLN A 1 82 ? -8.510 0.921 8.637 1.00 91.69 82 GLN A CA 1
ATOM 650 C C . GLN A 1 82 ? -8.663 -0.312 7.748 1.00 91.69 82 GLN A C 1
ATOM 652 O O . GLN A 1 82 ? -9.615 -1.081 7.897 1.00 91.69 82 GLN A O 1
ATOM 657 N N . LEU A 1 83 ? -7.698 -0.521 6.852 1.00 85.38 83 LEU A N 1
ATOM 658 C CA . LEU A 1 83 ? -7.633 -1.734 6.042 1.00 85.38 83 LEU A CA 1
ATOM 659 C C . LEU A 1 83 ? -7.520 -2.964 6.941 1.00 85.38 83 LEU A C 1
ATOM 661 O O . LEU A 1 83 ? -6.723 -3.001 7.885 1.00 85.38 83 LEU A O 1
ATOM 665 N N . THR A 1 84 ? -8.279 -3.998 6.605 1.00 85.75 84 THR A N 1
ATOM 666 C CA . THR A 1 84 ? -8.115 -5.316 7.213 1.00 85.75 84 THR A CA 1
ATOM 667 C C . THR A 1 84 ? -6.767 -5.926 6.826 1.00 85.75 84 THR A C 1
ATOM 669 O O . THR A 1 84 ? -6.126 -5.530 5.850 1.00 85.75 84 THR A O 1
ATOM 672 N N . ALA A 1 85 ? -6.327 -6.945 7.569 1.00 84.19 85 ALA A N 1
ATOM 673 C CA . ALA A 1 85 ? -5.111 -7.682 7.222 1.00 84.19 85 ALA A CA 1
ATOM 674 C C . ALA A 1 85 ? -5.190 -8.314 5.817 1.00 84.19 85 ALA A C 1
ATOM 676 O O . ALA A 1 85 ? -4.182 -8.374 5.116 1.00 84.19 85 ALA A O 1
ATOM 677 N N . ALA A 1 86 ? -6.384 -8.752 5.401 1.00 85.62 86 ALA A N 1
ATOM 678 C CA . ALA A 1 86 ? -6.623 -9.321 4.079 1.00 85.62 86 ALA A CA 1
ATOM 679 C C . ALA A 1 86 ? -6.511 -8.258 2.974 1.00 85.62 86 ALA A C 1
ATOM 681 O O . ALA A 1 86 ? -5.731 -8.445 2.045 1.00 85.62 86 ALA A O 1
ATOM 682 N N . GLU A 1 87 ? -7.198 -7.119 3.119 1.00 85.94 87 GLU A N 1
ATOM 683 C CA . GLU A 1 87 ? -7.134 -6.004 2.155 1.00 85.94 87 GLU A CA 1
ATOM 684 C C . GLU A 1 87 ? -5.712 -5.443 2.038 1.00 85.94 87 GLU A C 1
ATOM 686 O O . GLU A 1 87 ? -5.211 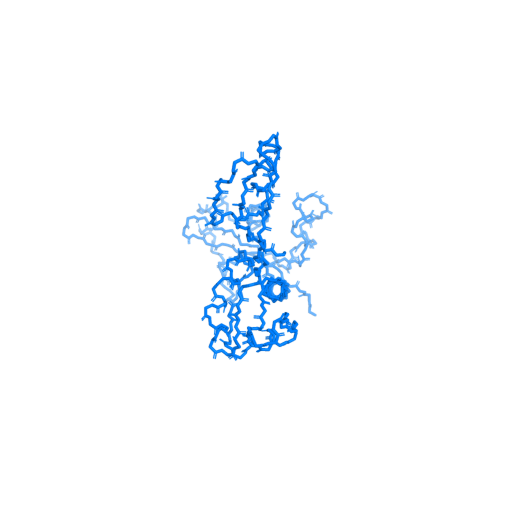-5.213 0.939 1.00 85.94 87 GLU A O 1
ATOM 691 N N . ARG A 1 88 ? -5.014 -5.271 3.170 1.00 87.88 88 ARG A N 1
ATOM 692 C CA . ARG A 1 88 ? -3.618 -4.811 3.175 1.0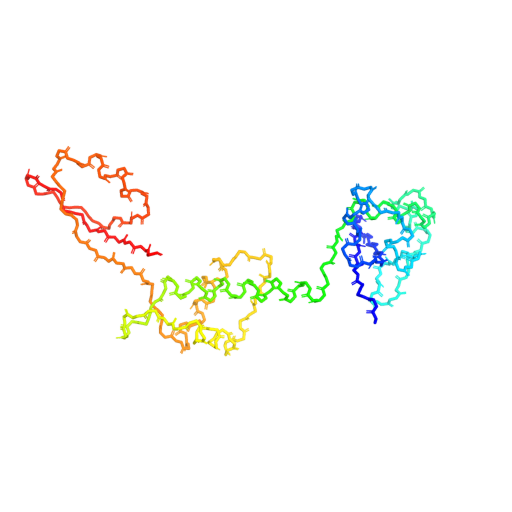0 87.88 88 ARG A CA 1
ATOM 693 C C . ARG A 1 88 ? -2.709 -5.789 2.432 1.00 87.88 88 ARG A C 1
ATOM 695 O O . ARG A 1 88 ? -1.837 -5.356 1.678 1.00 87.88 88 ARG A O 1
ATOM 702 N N . ARG A 1 89 ? -2.898 -7.098 2.633 1.00 90.00 89 ARG A N 1
ATOM 703 C CA . ARG A 1 89 ? -2.134 -8.130 1.920 1.00 90.00 89 ARG A CA 1
ATOM 704 C C . ARG A 1 89 ? -2.418 -8.087 0.423 1.00 90.00 89 ARG A C 1
ATOM 706 O O . ARG A 1 89 ? -1.475 -8.102 -0.353 1.00 90.00 89 ARG A O 1
ATOM 713 N N . GLU A 1 90 ? -3.679 -7.971 0.028 1.00 91.25 90 GLU A N 1
ATOM 714 C CA . GLU A 1 90 ? -4.066 -7.878 -1.379 1.00 91.25 90 GLU A CA 1
ATOM 715 C C . GLU A 1 90 ? -3.451 -6.653 -2.067 1.00 91.25 90 GLU A C 1
ATOM 717 O O . GLU A 1 90 ? -2.855 -6.789 -3.136 1.00 91.25 90 GLU A O 1
ATOM 722 N N . GLN A 1 91 ? -3.508 -5.477 -1.432 1.00 90.12 91 GLN A N 1
ATOM 723 C CA . GLN A 1 91 ? -2.860 -4.273 -1.959 1.00 90.12 91 GLN A CA 1
ATOM 724 C C . GLN A 1 91 ? -1.342 -4.438 -2.060 1.00 90.12 91 GLN A C 1
ATOM 726 O O . GLN A 1 91 ? -0.744 -4.036 -3.056 1.00 90.12 91 GLN A O 1
ATOM 731 N N . THR A 1 92 ? -0.717 -5.068 -1.063 1.00 93.31 92 THR A N 1
ATOM 732 C CA . THR A 1 92 ? 0.727 -5.347 -1.075 1.00 93.31 92 THR A CA 1
ATOM 733 C C . THR A 1 92 ? 1.095 -6.310 -2.207 1.00 93.31 92 THR A C 1
ATOM 735 O O . THR A 1 92 ? 2.043 -6.052 -2.947 1.00 93.31 92 THR A O 1
ATOM 738 N N . ASP A 1 93 ? 0.329 -7.387 -2.394 1.00 93.94 93 ASP A N 1
ATOM 739 C CA . ASP A 1 93 ? 0.548 -8.381 -3.450 1.00 93.94 93 ASP A CA 1
ATOM 740 C C . ASP A 1 93 ? 0.327 -7.764 -4.841 1.00 93.94 93 ASP A C 1
ATOM 742 O O . ASP A 1 93 ? 1.089 -8.025 -5.774 1.00 93.94 93 ASP A O 1
ATOM 746 N N . GLN A 1 94 ? -0.675 -6.895 -4.982 1.00 94.69 94 GLN A N 1
ATOM 747 C CA . GLN A 1 94 ? -0.917 -6.136 -6.206 1.00 94.69 94 GLN A CA 1
ATOM 748 C C . GLN A 1 94 ? 0.234 -5.170 -6.507 1.00 94.69 94 GLN A C 1
ATOM 750 O O . GLN A 1 94 ? 0.772 -5.179 -7.614 1.00 94.69 94 GLN A O 1
ATOM 755 N N . LYS A 1 95 ? 0.678 -4.400 -5.509 1.00 95.06 95 LYS A N 1
ATOM 756 C CA . LYS A 1 95 ? 1.813 -3.479 -5.640 1.00 95.06 95 LYS A CA 1
ATOM 757 C C . LYS A 1 95 ? 3.099 -4.219 -6.003 1.00 95.06 95 LYS A C 1
ATOM 759 O O . LYS A 1 95 ? 3.874 -3.767 -6.841 1.00 95.06 95 LYS A O 1
ATOM 764 N N . ARG A 1 96 ? 3.301 -5.402 -5.426 1.00 95.94 96 ARG A N 1
ATOM 765 C CA . ARG A 1 96 ? 4.425 -6.279 -5.749 1.00 95.94 96 ARG A CA 1
ATOM 766 C C . ARG A 1 96 ? 4.395 -6.728 -7.210 1.00 95.94 96 ARG A C 1
ATOM 768 O O . ARG A 1 96 ? 5.425 -6.653 -7.874 1.00 95.94 96 ARG A O 1
ATOM 775 N N . ARG A 1 97 ? 3.232 -7.137 -7.732 1.00 95.88 97 ARG A N 1
ATOM 776 C CA . ARG A 1 97 ? 3.072 -7.473 -9.160 1.00 95.88 97 ARG A CA 1
ATOM 777 C C . ARG A 1 97 ? 3.406 -6.289 -10.068 1.00 95.88 97 ARG A C 1
ATOM 779 O O . ARG A 1 97 ? 4.092 -6.483 -11.067 1.00 95.88 97 ARG A O 1
ATOM 786 N N . GLU A 1 98 ? 2.978 -5.080 -9.708 1.00 95.94 98 GLU A N 1
ATOM 787 C CA . GLU A 1 98 ? 3.306 -3.851 -10.449 1.00 95.94 98 GLU A CA 1
ATOM 788 C C . GLU A 1 98 ? 4.818 -3.599 -10.493 1.00 95.94 98 GLU A C 1
ATOM 790 O O . GLU A 1 98 ? 5.361 -3.331 -11.563 1.00 95.94 98 GLU A O 1
ATOM 795 N N . ILE A 1 99 ? 5.516 -3.755 -9.362 1.00 95.81 99 ILE A N 1
ATOM 796 C CA . ILE A 1 99 ? 6.980 -3.626 -9.292 1.00 95.81 99 ILE A CA 1
ATOM 797 C C . ILE A 1 99 ? 7.661 -4.665 -10.190 1.00 95.81 99 ILE A C 1
ATOM 799 O O . ILE A 1 99 ? 8.542 -4.322 -10.977 1.00 95.81 99 ILE A O 1
ATOM 803 N N . VAL A 1 100 ? 7.245 -5.933 -10.106 1.00 96.25 100 VAL A N 1
ATOM 804 C CA . VAL A 1 100 ? 7.803 -7.012 -10.935 1.00 96.25 100 VAL A CA 1
ATOM 805 C C . VAL A 1 100 ? 7.606 -6.714 -12.420 1.00 96.25 100 VAL A C 1
ATOM 807 O O . VAL A 1 100 ? 8.543 -6.855 -13.206 1.00 96.25 100 VAL A O 1
ATOM 810 N N . TYR A 1 101 ? 6.407 -6.276 -12.806 1.00 95.19 101 TYR A N 1
ATOM 811 C CA . TYR A 1 101 ? 6.094 -5.939 -14.190 1.00 95.19 101 TYR A CA 1
ATOM 812 C C . TYR A 1 101 ? 6.892 -4.729 -14.682 1.00 95.19 101 TYR A C 1
ATOM 814 O O . TYR A 1 101 ? 7.405 -4.751 -15.798 1.00 95.19 101 TYR A O 1
ATOM 822 N N . TYR A 1 102 ? 7.062 -3.705 -13.843 1.00 94.06 102 TYR A N 1
ATOM 823 C CA . TYR A 1 102 ? 7.905 -2.553 -14.152 1.00 94.06 102 TYR A CA 1
ATOM 824 C C . TYR A 1 102 ? 9.341 -2.995 -14.456 1.00 94.06 102 TYR A C 1
ATOM 826 O O . TYR A 1 102 ? 9.892 -2.657 -15.502 1.00 94.06 102 TYR A O 1
ATOM 834 N N . VAL A 1 103 ? 9.940 -3.813 -13.587 1.00 93.06 103 VAL A N 1
ATOM 835 C CA . VAL A 1 103 ? 11.304 -4.316 -13.808 1.00 93.06 103 VAL A CA 1
ATOM 836 C C . VAL A 1 103 ? 11.371 -5.171 -15.076 1.00 93.06 103 VAL A C 1
ATOM 838 O O . VAL A 1 103 ? 12.287 -4.990 -15.870 1.00 93.06 103 VAL A O 1
ATOM 841 N N . HIS A 1 104 ? 10.391 -6.045 -15.315 1.00 92.88 104 HIS A N 1
ATOM 842 C CA . HIS A 1 104 ? 10.325 -6.857 -16.533 1.00 92.88 104 HIS A CA 1
ATOM 843 C C . HIS A 1 104 ? 10.268 -6.003 -17.806 1.00 92.88 104 HIS A C 1
ATOM 845 O O . HIS A 1 104 ? 10.960 -6.295 -18.776 1.00 92.88 104 HIS A O 1
ATOM 851 N N . LYS A 1 105 ? 9.452 -4.946 -17.806 1.00 90.50 105 LYS A N 1
ATOM 852 C CA . LYS A 1 105 ? 9.261 -4.080 -18.970 1.00 90.50 105 LYS A CA 1
ATOM 853 C C . LYS A 1 105 ? 10.504 -3.238 -19.268 1.00 90.50 105 LYS A C 1
ATOM 855 O O . LYS A 1 105 ? 10.914 -3.124 -20.420 1.00 90.50 105 LYS A O 1
ATOM 860 N N . TYR A 1 106 ? 11.098 -2.655 -18.230 1.00 89.81 106 TYR A N 1
ATOM 861 C CA . TYR A 1 106 ? 12.127 -1.627 -18.376 1.00 89.81 106 TYR A CA 1
ATOM 862 C C . TYR A 1 106 ? 13.561 -2.139 -18.224 1.00 89.81 106 TYR A C 1
ATOM 864 O O . TYR A 1 106 ? 14.491 -1.378 -18.483 1.00 89.81 106 TYR A O 1
ATOM 872 N N . TYR A 1 107 ? 13.777 -3.388 -17.803 1.00 90.88 107 TYR A N 1
ATOM 873 C CA . TYR A 1 107 ? 15.111 -3.941 -17.555 1.00 90.88 107 TYR A CA 1
ATOM 874 C C . TYR A 1 107 ? 15.301 -5.304 -18.222 1.00 90.88 107 TYR A C 1
ATOM 876 O O . TYR A 1 107 ? 14.396 -6.131 -18.310 1.00 90.88 107 TYR A O 1
ATOM 884 N N . THR A 1 108 ? 16.525 -5.546 -18.680 1.00 91.25 108 THR A N 1
ATOM 885 C CA . THR A 1 108 ? 16.930 -6.761 -19.395 1.00 91.25 108 THR A CA 1
ATOM 886 C C . THR A 1 108 ? 18.171 -7.378 -18.765 1.00 91.25 108 THR A C 1
ATOM 888 O O . THR A 1 108 ? 18.912 -6.722 -18.024 1.00 91.25 108 THR A O 1
ATOM 891 N N . ASP A 1 109 ? 18.398 -8.656 -19.061 1.00 90.38 109 ASP A N 1
ATOM 892 C CA . ASP A 1 109 ? 19.671 -9.308 -18.781 1.00 90.38 109 ASP A CA 1
ATOM 893 C C . ASP A 1 109 ? 20.730 -8.786 -19.769 1.00 90.38 109 ASP A C 1
ATOM 895 O O . ASP A 1 109 ? 20.577 -8.986 -20.977 1.00 90.38 109 ASP A O 1
ATOM 899 N N . PRO A 1 110 ? 21.828 -8.157 -19.314 1.00 86.38 110 PRO A N 1
ATOM 900 C CA . PRO A 1 110 ? 22.880 -7.677 -20.209 1.00 86.38 110 PRO A CA 1
ATOM 901 C C . PRO A 1 110 ? 23.581 -8.795 -21.000 1.00 86.38 110 PRO A C 1
ATOM 903 O O . PRO A 1 110 ? 24.177 -8.511 -22.038 1.00 86.38 110 PRO A O 1
ATOM 906 N N . ARG A 1 111 ? 23.528 -10.049 -20.532 1.00 87.56 111 ARG A N 1
ATOM 907 C CA . ARG A 1 111 ? 24.147 -11.207 -21.194 1.00 87.56 111 ARG A CA 1
ATOM 908 C C . ARG A 1 111 ? 23.255 -11.748 -22.307 1.00 87.56 111 ARG A C 1
ATOM 910 O O . ARG A 1 111 ? 23.724 -11.930 -23.425 1.00 87.56 111 ARG A O 1
ATOM 917 N N . ALA A 1 112 ? 21.978 -11.978 -22.001 1.00 85.12 112 ALA A N 1
ATOM 918 C CA . ALA A 1 112 ? 21.010 -12.525 -22.954 1.00 85.12 112 ALA A CA 1
ATOM 919 C C . ALA A 1 112 ? 20.369 -11.454 -23.856 1.00 85.12 112 ALA A C 1
ATOM 921 O O . ALA A 1 112 ? 19.818 -11.786 -24.900 1.00 85.12 112 ALA A O 1
ATOM 922 N N . LYS A 1 113 ? 20.451 -10.171 -23.469 1.00 83.81 113 LYS A N 1
ATOM 923 C CA . LYS A 1 113 ? 19.784 -9.021 -24.111 1.00 83.81 113 LYS A CA 1
ATOM 924 C C . LYS A 1 113 ? 18.260 -9.161 -24.198 1.00 83.81 113 LYS A C 1
ATOM 926 O O . LYS A 1 113 ? 17.623 -8.548 -25.049 1.00 83.81 113 LYS A O 1
ATOM 931 N N . THR A 1 114 ? 17.674 -9.956 -23.310 1.00 86.62 114 THR A N 1
ATOM 932 C CA . THR A 1 114 ? 16.231 -10.192 -23.220 1.00 86.62 114 THR A CA 1
ATOM 933 C C . THR A 1 114 ? 15.708 -9.813 -21.835 1.00 86.62 114 THR A C 1
ATOM 935 O O . THR A 1 114 ? 16.467 -9.869 -20.861 1.00 86.62 114 THR A O 1
ATOM 938 N N . PRO A 1 115 ? 14.420 -9.453 -21.703 1.00 88.62 115 PRO A N 1
ATOM 939 C CA . PRO A 1 115 ? 13.784 -9.258 -20.404 1.00 88.62 115 PRO A CA 1
ATOM 940 C C . PRO A 1 115 ? 13.874 -10.504 -19.517 1.00 88.62 115 PRO A C 1
ATOM 942 O O . PRO A 1 115 ? 13.728 -11.631 -19.995 1.00 88.62 115 PRO A O 1
ATOM 945 N N . HIS A 1 116 ? 14.066 -10.309 -18.211 1.00 91.94 116 HIS A N 1
ATOM 946 C CA . HIS A 1 116 ? 13.998 -11.410 -17.243 1.00 91.94 116 HIS A CA 1
ATOM 947 C C . HIS A 1 116 ? 12.551 -11.876 -17.072 1.00 91.94 116 HIS A C 1
ATOM 949 O O . HIS A 1 116 ? 11.682 -11.023 -16.908 1.00 91.94 116 HIS A O 1
ATOM 955 N N . PRO A 1 117 ? 12.248 -13.185 -17.029 1.00 94.25 117 PRO A N 1
ATOM 956 C CA . PRO A 1 117 ? 10.891 -13.657 -16.765 1.00 94.25 117 PRO A CA 1
ATOM 957 C C . PRO A 1 117 ? 10.323 -13.110 -15.444 1.00 94.25 117 PRO A C 1
ATOM 959 O O . PRO A 1 117 ? 11.036 -13.043 -14.442 1.00 94.25 117 PRO A O 1
ATOM 962 N N . ILE A 1 118 ? 9.020 -12.805 -15.414 1.00 95.75 118 ILE A N 1
ATOM 963 C CA . ILE A 1 118 ? 8.301 -12.287 -14.229 1.00 95.75 118 ILE A CA 1
ATOM 964 C C . ILE A 1 118 ? 8.581 -13.144 -12.985 1.00 95.75 118 ILE A C 1
ATOM 966 O O . ILE A 1 118 ? 8.945 -12.620 -11.935 1.00 95.75 118 ILE A O 1
ATOM 970 N N . ALA A 1 119 ? 8.497 -14.471 -13.121 1.00 95.88 119 ALA A N 1
ATOM 971 C CA . ALA A 1 119 ? 8.756 -15.404 -12.024 1.00 95.88 119 ALA A CA 1
ATOM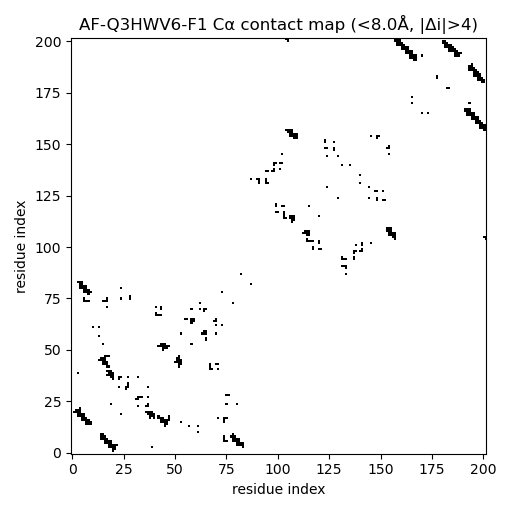 972 C C . ALA A 1 119 ? 10.191 -15.303 -11.471 1.00 95.88 119 ALA A C 1
ATOM 974 O O . ALA A 1 119 ? 10.400 -15.460 -10.270 1.00 95.88 119 ALA A O 1
ATOM 975 N N . ARG A 1 120 ? 11.190 -15.004 -12.318 1.00 95.06 120 ARG A N 1
ATOM 976 C CA . ARG A 1 120 ? 12.589 -14.869 -11.885 1.00 95.06 120 ARG A CA 1
ATOM 977 C C . ARG A 1 120 ? 12.806 -13.602 -11.063 1.00 95.06 120 ARG A C 1
ATOM 979 O O . ARG A 1 120 ? 13.534 -13.656 -10.069 1.00 95.06 120 ARG A O 1
ATOM 986 N N . ILE A 1 121 ? 12.185 -12.497 -11.476 1.00 95.44 121 ILE A N 1
ATOM 987 C CA . ILE A 1 121 ? 12.232 -11.214 -10.763 1.00 95.44 121 ILE A CA 1
ATOM 988 C C . ILE A 1 121 ? 11.501 -11.341 -9.424 1.00 95.44 121 ILE A C 1
ATOM 990 O O . ILE A 1 121 ? 12.030 -10.921 -8.399 1.00 95.44 121 ILE A O 1
ATOM 994 N N . ASP A 1 122 ? 10.326 -11.974 -9.400 1.00 95.62 122 ASP A N 1
ATOM 995 C CA . ASP A 1 122 ? 9.578 -12.173 -8.156 1.00 95.62 122 ASP A CA 1
ATOM 996 C C . ASP A 1 122 ? 10.314 -13.090 -7.161 1.00 95.62 122 ASP A C 1
ATOM 998 O O . ASP A 1 122 ? 10.368 -12.813 -5.957 1.00 95.62 122 ASP A O 1
ATOM 1002 N N . ALA A 1 123 ? 10.970 -14.142 -7.662 1.00 96.06 123 ALA A N 1
ATOM 1003 C CA . ALA A 1 123 ? 11.858 -14.972 -6.853 1.00 96.06 123 ALA A CA 1
ATOM 1004 C C . ALA A 1 123 ? 13.036 -14.158 -6.292 1.00 96.06 123 ALA A C 1
ATOM 1006 O O . ALA A 1 123 ? 13.319 -14.250 -5.099 1.00 96.06 123 ALA A O 1
ATOM 1007 N N . ALA A 1 124 ? 13.667 -13.304 -7.109 1.00 95.88 124 ALA A N 1
ATOM 1008 C CA . ALA A 1 124 ? 14.752 -12.431 -6.659 1.00 95.88 124 ALA A CA 1
ATOM 1009 C C . ALA A 1 124 ? 14.287 -11.444 -5.573 1.00 95.88 124 ALA A C 1
ATOM 1011 O O . ALA A 1 124 ? 14.973 -11.286 -4.567 1.00 95.88 124 ALA A O 1
ATOM 1012 N N . LEU A 1 125 ? 13.101 -10.836 -5.719 1.00 95.56 125 LEU A N 1
ATOM 1013 C CA . LEU A 1 125 ? 12.505 -9.969 -4.690 1.00 95.56 125 LEU A CA 1
ATOM 1014 C C . LEU A 1 125 ? 12.266 -10.715 -3.368 1.00 95.56 125 LEU A C 1
ATOM 1016 O O . LEU A 1 125 ? 12.448 -10.140 -2.292 1.00 95.56 125 LEU A O 1
ATOM 1020 N N . THR A 1 126 ? 11.879 -11.992 -3.441 1.00 95.12 126 THR A N 1
ATOM 1021 C CA . THR A 1 126 ? 11.721 -12.859 -2.262 1.00 95.12 126 THR A CA 1
ATOM 1022 C C . THR A 1 126 ? 13.061 -13.143 -1.591 1.00 95.12 126 THR A C 1
ATOM 1024 O O . THR A 1 126 ? 13.161 -13.057 -0.368 1.00 95.12 126 THR A O 1
ATOM 1027 N N . GLU A 1 127 ? 14.087 -13.451 -2.383 1.00 94.94 127 GLU A N 1
ATOM 1028 C CA . GLU A 1 127 ? 15.438 -13.777 -1.919 1.00 94.94 127 GLU A CA 1
ATOM 1029 C C . GLU A 1 127 ? 16.066 -12.612 -1.145 1.00 94.94 127 GLU A C 1
ATOM 1031 O O . GLU A 1 127 ? 16.537 -12.795 -0.021 1.00 94.94 127 GLU A O 1
ATOM 1036 N N . ILE A 1 128 ? 15.945 -11.388 -1.670 1.00 94.50 128 ILE A N 1
ATOM 1037 C CA . ILE A 1 128 ? 16.407 -10.170 -0.983 1.00 94.50 128 ILE A CA 1
ATOM 1038 C C . ILE A 1 128 ? 15.460 -9.704 0.135 1.00 94.50 128 ILE A C 1
ATOM 1040 O O . ILE A 1 128 ? 15.687 -8.654 0.743 1.00 94.50 128 ILE A O 1
ATOM 1044 N N . LYS A 1 129 ? 14.373 -10.448 0.393 1.00 94.00 129 LYS A N 1
ATOM 1045 C CA . LYS A 1 129 ? 13.327 -10.129 1.378 1.00 94.00 129 LYS A CA 1
ATOM 1046 C C . LYS A 1 129 ? 12.828 -8.686 1.242 1.00 94.00 129 LYS A C 1
ATOM 1048 O O . LYS A 1 129 ? 12.681 -7.970 2.239 1.00 94.00 129 LYS A O 1
ATOM 1053 N N . PHE A 1 130 ? 12.596 -8.243 0.005 1.00 94.38 130 PHE A N 1
ATOM 1054 C CA . PHE A 1 130 ? 12.148 -6.881 -0.264 1.00 94.38 130 PHE A CA 1
ATOM 1055 C C . PHE A 1 130 ? 10.770 -6.649 0.362 1.00 94.38 130 PHE A C 1
ATOM 1057 O O . PHE A 1 130 ? 9.824 -7.398 0.111 1.00 94.38 130 PHE A O 1
ATOM 1064 N N . ARG A 1 131 ? 10.655 -5.613 1.197 1.00 93.38 131 ARG A N 1
ATOM 1065 C CA . ARG A 1 131 ? 9.381 -5.214 1.800 1.00 93.38 131 ARG A CA 1
ATOM 1066 C C . ARG A 1 131 ? 8.681 -4.236 0.871 1.00 93.38 131 ARG A C 1
ATOM 1068 O O . ARG A 1 131 ? 9.237 -3.183 0.580 1.00 93.38 131 ARG A O 1
ATOM 1075 N N . VAL A 1 132 ? 7.478 -4.602 0.444 1.00 94.19 132 VAL A N 1
ATOM 1076 C CA . VAL A 1 132 ? 6.612 -3.758 -0.380 1.00 94.19 132 VAL A CA 1
ATOM 1077 C C . VAL A 1 132 ? 5.665 -2.985 0.526 1.00 94.19 132 VAL A C 1
ATOM 1079 O O . VAL A 1 132 ? 5.075 -3.559 1.443 1.00 94.19 132 VAL A O 1
ATOM 1082 N N . ASP A 1 133 ? 5.530 -1.695 0.255 1.00 91.31 133 ASP A N 1
ATOM 1083 C CA . ASP A 1 133 ? 4.603 -0.800 0.937 1.00 91.31 133 ASP A CA 1
ATOM 1084 C C . ASP A 1 133 ? 3.416 -0.485 0.006 1.00 91.31 133 ASP A C 1
ATOM 1086 O O . ASP A 1 133 ? 3.644 -0.014 -1.109 1.00 91.31 133 ASP A O 1
ATOM 1090 N N . PRO A 1 134 ? 2.155 -0.754 0.384 1.00 88.25 134 PRO A N 1
ATOM 1091 C CA . PRO A 1 134 ? 1.009 -0.464 -0.479 1.00 88.25 134 PRO A CA 1
ATOM 1092 C C . PRO A 1 134 ? 0.811 1.037 -0.748 1.00 88.25 134 PRO A C 1
ATOM 1094 O O . PRO A 1 134 ? 0.284 1.388 -1.807 1.00 88.25 134 PRO A O 1
ATOM 1097 N N . ASP A 1 135 ? 1.268 1.909 0.156 1.00 86.88 135 ASP A N 1
ATOM 1098 C CA . ASP A 1 135 ? 1.007 3.351 0.115 1.00 86.88 135 ASP A CA 1
ATOM 1099 C C . ASP A 1 135 ? 2.029 4.113 -0.751 1.00 86.88 135 ASP A C 1
ATOM 1101 O O . ASP A 1 135 ? 1.799 5.254 -1.158 1.00 86.88 135 ASP A O 1
ATOM 1105 N N . ILE A 1 136 ? 3.167 3.488 -1.076 1.00 92.06 136 ILE A N 1
ATOM 1106 C CA . ILE A 1 136 ? 4.216 4.096 -1.904 1.00 92.06 136 ILE A CA 1
ATOM 1107 C C . ILE A 1 136 ? 4.006 3.713 -3.384 1.00 92.06 136 ILE A C 1
ATOM 1109 O O . ILE A 1 136 ? 3.775 2.541 -3.694 1.00 92.06 136 ILE A O 1
ATOM 1113 N N . PRO A 1 137 ? 4.162 4.649 -4.343 1.00 93.50 137 PRO A N 1
ATOM 1114 C CA . PRO A 1 137 ? 4.075 4.337 -5.769 1.00 93.50 137 PRO A CA 1
ATOM 1115 C C . PRO A 1 137 ? 5.020 3.208 -6.209 1.00 93.50 137 PRO A C 1
ATOM 1117 O O . PRO A 1 137 ? 6.179 3.149 -5.784 1.00 93.50 137 PRO A O 1
ATOM 1120 N N . ALA A 1 138 ? 4.534 2.340 -7.104 1.00 93.12 138 ALA A N 1
ATOM 1121 C CA . ALA A 1 138 ? 5.263 1.157 -7.569 1.00 93.12 138 ALA A CA 1
ATOM 1122 C C . ALA A 1 138 ? 6.597 1.516 -8.237 1.00 93.12 138 ALA A C 1
ATOM 1124 O O . ALA A 1 138 ? 7.605 0.875 -7.968 1.00 93.12 138 ALA A O 1
ATOM 1125 N N . GLU A 1 139 ? 6.629 2.568 -9.057 1.00 89.94 139 GLU A N 1
ATOM 1126 C CA . GLU A 1 139 ? 7.829 2.998 -9.791 1.00 89.94 139 GLU A CA 1
ATOM 1127 C C . GLU A 1 139 ? 8.963 3.411 -8.849 1.00 89.94 139 GLU A C 1
ATOM 1129 O O . GLU A 1 139 ? 10.110 2.997 -9.016 1.00 89.94 139 GLU A O 1
ATOM 1134 N N . ARG A 1 140 ? 8.634 4.181 -7.805 1.00 93.50 140 ARG A N 1
ATOM 1135 C CA . ARG A 1 140 ? 9.604 4.593 -6.788 1.00 93.50 140 ARG A CA 1
ATOM 1136 C C . ARG A 1 140 ? 10.153 3.380 -6.042 1.00 93.50 140 ARG A C 1
ATOM 1138 O O . ARG A 1 140 ? 11.361 3.264 -5.866 1.00 93.50 140 ARG A O 1
ATOM 1145 N N . GLN A 1 141 ? 9.279 2.457 -5.644 1.00 94.12 141 GLN A N 1
ATOM 1146 C CA . GLN A 1 141 ? 9.715 1.222 -4.994 1.00 94.12 141 GLN A CA 1
ATOM 1147 C C . GLN A 1 141 ? 10.525 0.324 -5.928 1.00 94.12 141 GLN A C 1
ATOM 1149 O O . GLN A 1 141 ? 11.459 -0.323 -5.468 1.00 94.12 141 GLN A O 1
ATOM 1154 N N . ALA A 1 142 ? 10.220 0.306 -7.226 1.00 93.19 142 ALA A N 1
ATOM 1155 C CA . ALA A 1 142 ? 10.996 -0.433 -8.210 1.00 93.19 142 ALA A CA 1
ATOM 1156 C C . ALA A 1 142 ? 12.424 0.117 -8.308 1.00 93.19 142 ALA A C 1
ATOM 1158 O O . ALA A 1 142 ? 13.369 -0.663 -8.266 1.00 93.19 142 ALA A O 1
ATOM 1159 N N . GLN A 1 143 ? 12.604 1.443 -8.332 1.00 91.62 143 GLN A N 1
ATOM 1160 C CA . GLN A 1 143 ? 13.927 2.087 -8.276 1.00 91.62 143 GLN A CA 1
ATOM 1161 C C . GLN A 1 143 ? 14.730 1.668 -7.033 1.00 91.62 143 GLN A C 1
ATOM 1163 O O . GLN A 1 143 ? 15.922 1.371 -7.125 1.00 91.62 143 GLN A O 1
ATOM 1168 N N . ASP A 1 144 ? 14.081 1.582 -5.871 1.00 92.94 144 ASP A N 1
ATOM 1169 C CA . ASP A 1 144 ? 14.733 1.120 -4.642 1.00 92.94 144 ASP A CA 1
ATOM 1170 C C . ASP A 1 144 ? 15.000 -0.394 -4.633 1.00 92.94 144 ASP A C 1
ATOM 1172 O O . ASP A 1 144 ? 16.030 -0.835 -4.117 1.00 92.94 144 ASP A O 1
ATOM 1176 N N . ALA A 1 145 ? 14.118 -1.192 -5.240 1.00 93.56 145 ALA A N 1
ATOM 1177 C CA . ALA A 1 145 ? 14.309 -2.627 -5.416 1.00 93.56 145 ALA A CA 1
ATOM 1178 C C . ALA A 1 145 ? 15.489 -2.929 -6.344 1.00 93.56 145 ALA A C 1
ATOM 1180 O O . ALA A 1 145 ? 16.286 -3.814 -6.042 1.00 93.56 145 ALA A O 1
ATOM 1181 N N . LEU A 1 146 ? 15.651 -2.169 -7.430 1.00 92.69 146 LEU A N 1
ATOM 1182 C CA . LEU A 1 146 ? 16.718 -2.353 -8.416 1.00 92.69 146 LEU A CA 1
ATOM 1183 C C . LEU A 1 146 ? 18.113 -2.274 -7.796 1.00 92.69 146 LEU A C 1
ATOM 1185 O O . LEU A 1 146 ? 18.957 -3.107 -8.114 1.00 92.69 146 LEU A O 1
ATOM 1189 N N . LYS A 1 147 ? 18.336 -1.345 -6.857 1.00 91.25 147 LYS A N 1
ATOM 1190 C CA . LYS A 1 147 ? 19.618 -1.209 -6.140 1.00 91.25 147 LYS A CA 1
ATOM 1191 C C . LYS A 1 147 ? 20.052 -2.515 -5.471 1.00 91.25 147 LYS A C 1
ATOM 1193 O O . LYS A 1 147 ? 21.235 -2.817 -5.447 1.00 91.25 147 LYS A O 1
ATOM 1198 N N . LYS A 1 148 ? 19.088 -3.280 -4.952 1.00 92.88 148 LYS A N 1
ATOM 1199 C CA . LYS A 1 148 ? 19.318 -4.564 -4.275 1.00 92.88 148 LYS A CA 1
ATOM 1200 C C . LYS A 1 148 ? 19.255 -5.747 -5.236 1.00 92.88 148 LYS A C 1
ATOM 1202 O O . LYS A 1 148 ? 19.998 -6.706 -5.085 1.00 92.88 148 LYS A O 1
ATOM 1207 N N . LEU A 1 149 ? 18.378 -5.692 -6.239 1.00 92.62 149 LEU A N 1
ATOM 1208 C CA . LEU A 1 149 ? 18.218 -6.768 -7.217 1.00 92.62 149 LEU A CA 1
ATOM 1209 C C . LEU A 1 149 ? 19.490 -7.001 -8.036 1.00 92.62 149 LEU A C 1
ATOM 1211 O O . LEU A 1 149 ? 19.764 -8.148 -8.373 1.00 92.62 149 LEU A O 1
ATOM 1215 N N . VAL A 1 150 ? 20.276 -5.951 -8.309 1.00 90.19 150 VAL A N 1
ATOM 1216 C CA . VAL A 1 150 ? 21.558 -6.051 -9.033 1.00 90.19 150 VAL A CA 1
ATOM 1217 C C . VAL A 1 150 ? 22.564 -6.979 -8.330 1.00 90.19 150 VAL A C 1
ATOM 1219 O O . VAL A 1 150 ? 23.416 -7.561 -8.998 1.00 90.19 150 VAL A O 1
ATOM 1222 N N . GLU A 1 151 ? 22.448 -7.182 -7.012 1.00 89.62 151 GLU A N 1
ATOM 1223 C CA . GLU A 1 151 ? 23.307 -8.104 -6.251 1.00 89.62 151 GLU A CA 1
ATOM 1224 C C . GLU A 1 151 ? 22.994 -9.585 -6.538 1.00 89.62 151 GLU A C 1
ATOM 1226 O O . GLU A 1 151 ? 23.869 -10.438 -6.405 1.00 89.62 151 GLU A O 1
ATOM 1231 N N . VAL A 1 152 ? 21.761 -9.896 -6.957 1.00 91.56 152 VAL A N 1
ATOM 1232 C CA . VAL A 1 152 ? 21.266 -11.271 -7.167 1.00 91.56 152 VAL A CA 1
ATOM 1233 C C . VAL A 1 152 ? 21.096 -11.603 -8.651 1.00 91.56 152 VAL A C 1
ATOM 1235 O O . VAL A 1 152 ? 21.345 -12.734 -9.077 1.00 91.56 152 VAL A O 1
ATOM 1238 N N . ILE A 1 153 ? 20.655 -10.634 -9.456 1.00 91.50 153 ILE A N 1
ATOM 1239 C CA . ILE A 1 153 ? 20.456 -10.779 -10.899 1.00 91.50 153 ILE A CA 1
ATOM 1240 C C . ILE A 1 153 ? 21.068 -9.596 -11.656 1.00 91.50 153 ILE A C 1
ATOM 1242 O O . ILE A 1 153 ? 20.831 -8.445 -11.295 1.00 91.50 153 ILE A O 1
ATOM 1246 N N . PRO A 1 154 ? 21.816 -9.839 -12.748 1.00 90.38 154 PRO A N 1
ATOM 1247 C CA . PRO A 1 154 ? 22.340 -8.754 -13.560 1.00 90.38 154 PRO A CA 1
ATOM 1248 C C . PRO A 1 154 ? 21.183 -8.054 -14.280 1.00 90.38 154 PRO A C 1
ATOM 1250 O O . PRO A 1 154 ? 20.445 -8.669 -15.054 1.00 90.38 154 PRO A O 1
ATOM 1253 N N . LEU A 1 155 ? 21.028 -6.757 -14.025 1.00 90.44 155 LEU A N 1
ATOM 1254 C CA . LEU A 1 155 ? 19.969 -5.928 -14.592 1.00 90.44 155 LEU A CA 1
ATOM 1255 C C . LEU A 1 155 ? 20.581 -4.715 -15.280 1.00 90.44 155 LEU A C 1
ATOM 1257 O O . LEU A 1 155 ? 21.380 -3.990 -14.690 1.00 90.44 155 LEU A O 1
ATOM 1261 N N . LYS A 1 156 ? 20.171 -4.477 -16.523 1.00 88.50 156 LYS A N 1
ATOM 1262 C CA . LYS A 1 156 ? 20.478 -3.254 -17.263 1.00 88.50 156 LYS A CA 1
ATOM 1263 C C . LYS A 1 156 ? 19.179 -2.649 -17.774 1.00 88.50 156 LYS A C 1
ATOM 1265 O O . LYS A 1 156 ? 18.293 -3.382 -18.212 1.00 88.50 156 LYS A O 1
ATOM 1270 N N . ARG A 1 157 ? 19.062 -1.323 -17.715 1.00 87.88 157 ARG A N 1
ATOM 1271 C CA . ARG A 1 157 ? 17.910 -0.617 -18.283 1.00 87.88 157 ARG A CA 1
ATOM 1272 C C . ARG A 1 157 ? 17.818 -0.915 -19.782 1.00 87.88 157 ARG A C 1
ATOM 1274 O O . ARG A 1 157 ? 18.830 -0.904 -20.484 1.00 87.88 157 ARG A O 1
ATOM 1281 N N . SER A 1 158 ? 16.618 -1.263 -20.227 1.00 81.62 158 SER A N 1
ATOM 1282 C CA . SER A 1 158 ? 16.291 -1.524 -21.621 1.00 81.62 158 SER A CA 1
ATOM 1283 C C . SER A 1 158 ? 16.183 -0.181 -22.328 1.00 81.62 158 SER A C 1
ATOM 1285 O O . SER A 1 158 ? 15.196 0.535 -22.175 1.00 81.62 158 SER A O 1
ATOM 1287 N N . GLU A 1 159 ? 17.241 0.183 -23.034 1.00 80.50 159 GLU A N 1
ATOM 1288 C CA . GLU A 1 159 ? 17.329 1.406 -23.821 1.00 80.50 159 GLU A CA 1
ATOM 1289 C C . GLU A 1 159 ? 17.671 0.999 -25.250 1.00 80.50 159 GLU A C 1
ATOM 1291 O O . GLU A 1 159 ? 18.679 0.328 -25.497 1.00 80.50 159 GLU A O 1
ATOM 1296 N N . ILE A 1 160 ? 16.802 1.365 -26.190 1.00 77.25 160 ILE A N 1
ATOM 1297 C CA . ILE A 1 160 ? 17.079 1.229 -27.614 1.00 77.25 160 ILE A CA 1
ATOM 1298 C C . ILE A 1 160 ? 17.781 2.509 -28.033 1.00 77.25 160 ILE A C 1
ATOM 1300 O O . ILE A 1 160 ? 17.152 3.559 -28.143 1.00 77.25 160 ILE A O 1
ATOM 1304 N N . VAL A 1 161 ? 19.090 2.405 -28.249 1.00 78.38 161 VAL A N 1
ATOM 1305 C CA . VAL A 1 161 ? 19.900 3.504 -28.769 1.00 78.38 161 VAL A CA 1
ATOM 1306 C C . VAL A 1 161 ? 19.997 3.364 -30.282 1.00 78.38 161 VAL A C 1
ATOM 1308 O O . VAL A 1 161 ? 20.366 2.303 -30.789 1.00 78.38 161 VAL A O 1
ATOM 1311 N N . GLY A 1 162 ? 19.664 4.430 -31.000 1.00 81.50 162 GLY A N 1
ATOM 1312 C CA . GLY A 1 162 ? 19.743 4.498 -32.453 1.00 81.50 162 GLY A CA 1
ATOM 1313 C C . GLY A 1 162 ? 20.213 5.865 -32.930 1.00 81.50 162 GLY A C 1
ATOM 1314 O O . GLY A 1 162 ? 20.227 6.837 -32.176 1.00 81.50 162 GLY A O 1
ATOM 1315 N N . THR A 1 163 ? 20.587 5.940 -34.202 1.00 84.00 163 THR A N 1
ATOM 1316 C CA . THR A 1 163 ? 20.932 7.200 -34.864 1.00 84.00 163 THR A CA 1
ATOM 1317 C C . THR A 1 163 ? 19.810 7.566 -35.823 1.00 84.00 163 THR A C 1
ATOM 1319 O O . THR A 1 163 ? 19.438 6.770 -36.685 1.00 84.00 163 THR A O 1
ATOM 1322 N N . LEU A 1 164 ? 19.257 8.763 -35.663 1.00 84.62 164 LEU A N 1
ATOM 1323 C CA . LEU A 1 164 ? 18.224 9.318 -36.524 1.00 84.62 164 LEU A CA 1
ATOM 1324 C C . LEU A 1 164 ? 18.847 10.394 -37.413 1.00 84.62 164 LEU A C 1
ATOM 1326 O O . LEU A 1 164 ? 19.367 11.380 -36.902 1.00 84.62 164 LEU A O 1
ATOM 1330 N N . SER A 1 165 ? 18.769 10.225 -38.732 1.00 85.06 165 SER A N 1
ATOM 1331 C CA . SER A 1 165 ? 19.160 11.259 -39.696 1.00 85.06 165 SER A CA 1
ATOM 1332 C C . SER A 1 165 ? 17.915 11.990 -40.191 1.00 85.06 165 SER A C 1
ATOM 1334 O O . SER A 1 165 ? 16.989 11.373 -40.724 1.00 85.06 165 SER A O 1
ATOM 1336 N N . VAL A 1 166 ? 17.866 13.303 -39.972 1.00 87.06 166 VAL A N 1
ATOM 1337 C CA . VAL A 1 166 ? 16.715 14.157 -40.284 1.00 87.06 166 VAL A CA 1
ATOM 1338 C C . VAL A 1 166 ? 17.150 15.272 -41.234 1.00 87.06 166 VAL A C 1
ATOM 1340 O O . VAL A 1 166 ? 18.062 16.027 -40.903 1.00 87.06 166 VAL A O 1
ATOM 1343 N N . PRO A 1 167 ? 16.490 15.461 -42.389 1.00 88.50 167 PRO A N 1
ATOM 1344 C CA . PRO A 1 167 ? 16.737 16.623 -43.238 1.00 88.50 167 PRO A CA 1
ATOM 1345 C C . PRO A 1 167 ? 16.438 17.933 -42.497 1.00 88.50 167 PRO A C 1
ATOM 1347 O O . PRO A 1 167 ? 15.410 18.044 -41.826 1.00 88.50 167 PRO A O 1
ATOM 1350 N N . ILE A 1 168 ? 17.267 18.964 -42.689 1.00 83.06 168 ILE A N 1
ATOM 1351 C CA . ILE A 1 168 ? 17.153 20.253 -41.968 1.00 83.06 168 ILE A CA 1
ATOM 1352 C C . ILE A 1 168 ? 15.745 20.874 -42.096 1.00 83.06 168 ILE A C 1
ATOM 1354 O O . ILE A 1 168 ? 15.221 21.454 -41.147 1.00 83.06 168 ILE A O 1
ATOM 1358 N N . LYS A 1 169 ? 15.076 20.675 -43.239 1.00 85.19 169 LYS A N 1
ATOM 1359 C CA . LYS A 1 169 ? 13.711 21.169 -43.508 1.00 85.19 169 LYS A CA 1
ATOM 1360 C C . LYS A 1 169 ? 12.633 20.584 -42.581 1.00 85.19 169 LYS A C 1
ATOM 1362 O O . LYS A 1 169 ? 11.597 21.215 -42.401 1.00 85.19 169 LYS A O 1
ATOM 1367 N N . ALA A 1 170 ? 12.848 19.392 -42.024 1.00 84.56 170 ALA A N 1
ATOM 1368 C CA . ALA A 1 170 ? 11.878 18.672 -41.193 1.00 84.56 170 ALA A CA 1
ATOM 1369 C C . ALA A 1 170 ? 12.206 18.719 -39.687 1.00 84.56 170 ALA A C 1
ATOM 1371 O O . ALA A 1 170 ? 11.449 18.190 -38.872 1.00 84.56 170 ALA A O 1
ATOM 1372 N N . LEU A 1 171 ? 13.309 19.368 -39.305 1.00 81.62 171 LEU A N 1
ATOM 1373 C CA . LEU A 1 171 ? 13.874 19.310 -37.955 1.00 81.62 171 LEU A CA 1
ATOM 1374 C C . LEU A 1 171 ? 12.912 19.826 -36.872 1.00 81.62 171 LEU A C 1
ATOM 1376 O O . LEU A 1 171 ? 12.734 19.171 -35.848 1.00 81.62 171 LEU A O 1
ATOM 1380 N N . GLY A 1 172 ? 12.207 20.934 -37.134 1.00 80.94 172 GLY A N 1
ATOM 1381 C CA . GLY A 1 172 ? 11.239 21.501 -36.186 1.00 80.94 172 GLY A CA 1
ATOM 1382 C C . GLY A 1 172 ? 10.035 20.591 -35.908 1.00 80.94 172 GLY A C 1
ATOM 1383 O O . GLY A 1 172 ? 9.559 20.522 -34.777 1.00 80.94 172 GLY A O 1
ATOM 1384 N N . ALA A 1 173 ? 9.568 19.838 -36.910 1.00 83.56 173 ALA A N 1
ATOM 1385 C CA . ALA A 1 173 ? 8.476 18.879 -36.730 1.00 83.56 173 ALA A CA 1
ATOM 1386 C C . ALA A 1 173 ? 8.939 17.637 -35.951 1.00 83.56 173 ALA A C 1
ATOM 1388 O O . ALA A 1 173 ? 8.222 17.145 -35.080 1.00 83.56 173 ALA A O 1
ATOM 1389 N N . VAL A 1 174 ? 10.154 17.154 -36.234 1.00 83.44 174 VAL A N 1
ATOM 1390 C CA . VAL A 1 174 ? 10.719 15.963 -35.588 1.00 83.44 174 VAL A CA 1
ATOM 1391 C C . VAL A 1 174 ? 11.083 16.230 -34.127 1.00 83.44 174 VAL A C 1
ATOM 1393 O O . VAL A 1 174 ? 10.764 15.402 -33.277 1.00 83.44 174 VAL A O 1
ATOM 1396 N N . GLN A 1 175 ? 11.635 17.398 -33.784 1.00 79.19 175 GLN A N 1
ATOM 1397 C CA . GLN A 1 175 ? 11.915 17.763 -32.386 1.00 79.19 175 GLN A CA 1
ATOM 1398 C C . GLN A 1 175 ? 10.652 17.756 -31.504 1.00 79.19 175 GLN A C 1
ATOM 1400 O O . GLN A 1 175 ? 10.683 17.276 -30.368 1.00 79.19 175 GLN A O 1
ATOM 1405 N N . GLY A 1 176 ? 9.510 18.206 -32.039 1.00 79.44 176 GLY A N 1
ATOM 1406 C CA . GLY A 1 176 ? 8.224 18.153 -31.334 1.00 79.44 17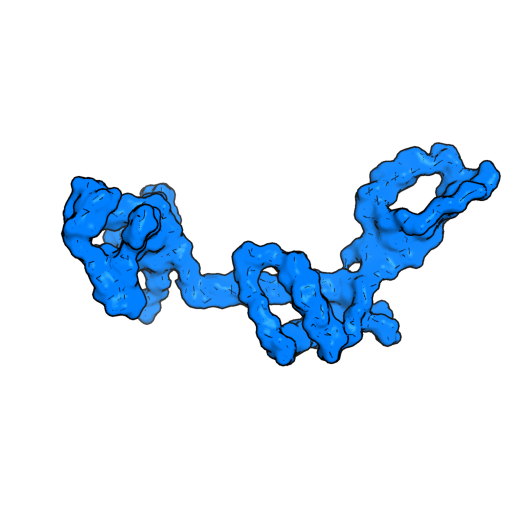6 GLY A CA 1
ATOM 1407 C C . GLY A 1 176 ? 7.736 16.729 -31.031 1.00 79.44 176 GLY A C 1
ATOM 1408 O O . GLY A 1 176 ? 7.006 16.524 -30.062 1.00 79.44 176 GLY A O 1
ATOM 1409 N N . ILE A 1 177 ? 8.159 15.739 -31.821 1.00 81.31 177 ILE A N 1
ATOM 1410 C CA . ILE A 1 177 ? 7.861 14.318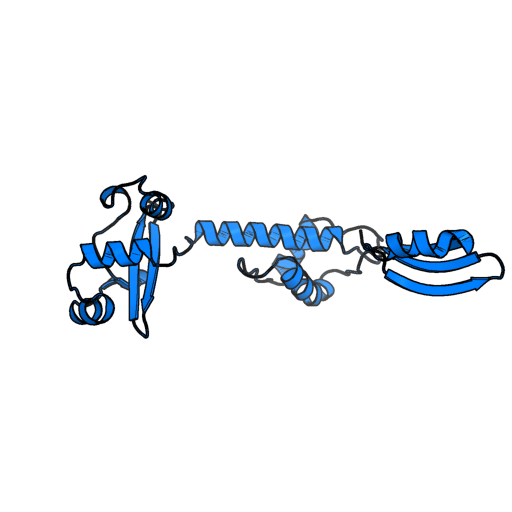 -31.598 1.00 81.31 177 ILE A CA 1
ATOM 1411 C C . ILE A 1 177 ? 8.896 13.698 -30.652 1.00 81.31 177 ILE A C 1
ATOM 1413 O O . ILE A 1 177 ? 8.508 13.005 -29.716 1.00 81.31 177 ILE A O 1
ATOM 1417 N N . LEU A 1 178 ? 10.189 13.987 -30.841 1.00 79.81 178 LEU A N 1
ATOM 1418 C CA . LEU A 1 178 ? 11.275 13.461 -30.003 1.00 79.81 178 LEU A CA 1
ATOM 1419 C C . LEU A 1 178 ? 11.132 13.882 -28.535 1.00 79.81 178 LEU A C 1
ATOM 1421 O O . LEU A 1 178 ? 11.337 13.069 -27.642 1.00 79.81 178 LEU A O 1
ATOM 1425 N N . SER A 1 179 ? 10.668 15.106 -28.267 1.00 72.19 179 SER A N 1
ATOM 1426 C CA . SER A 1 179 ? 10.390 15.565 -26.895 1.00 72.19 179 SER A CA 1
ATOM 1427 C C . SER A 1 179 ? 9.367 14.705 -26.128 1.00 72.19 179 SER A C 1
ATOM 1429 O O . SER A 1 179 ? 9.259 14.820 -24.907 1.00 72.19 179 SER A O 1
ATOM 1431 N N . LYS A 1 180 ? 8.627 13.816 -26.807 1.00 75.19 180 LYS A N 1
ATOM 1432 C CA . LYS A 1 180 ? 7.661 12.890 -26.204 1.00 75.19 180 LYS A CA 1
ATOM 1433 C C . LYS A 1 180 ? 8.262 11.492 -26.062 1.00 75.19 180 LYS A C 1
ATOM 1435 O O . LYS A 1 180 ? 7.957 10.591 -26.838 1.00 75.19 180 LYS A O 1
ATOM 1440 N N . GLY A 1 181 ? 9.073 11.305 -25.025 1.00 69.50 181 GLY A N 1
ATOM 1441 C CA . GLY A 1 181 ? 9.541 9.976 -24.612 1.00 69.50 181 GLY A CA 1
ATOM 1442 C C . GLY A 1 181 ? 10.785 9.459 -25.339 1.00 69.50 181 GLY A C 1
ATOM 1443 O O . GLY A 1 181 ? 11.075 8.269 -25.242 1.00 69.50 181 GLY A O 1
ATOM 1444 N N . VAL A 1 182 ? 11.521 10.330 -26.037 1.00 79.00 182 VAL A N 1
ATOM 1445 C CA . VAL A 1 182 ? 12.831 10.021 -26.620 1.00 79.00 182 VAL A CA 1
ATOM 1446 C C . VAL A 1 182 ? 13.881 10.943 -26.005 1.00 79.00 182 VAL A C 1
ATOM 1448 O O . VAL A 1 182 ? 13.744 12.165 -26.035 1.00 79.00 182 VAL A O 1
ATOM 1451 N N . GLU A 1 183 ? 14.939 10.371 -25.441 1.00 79.25 183 GLU A N 1
ATOM 1452 C CA . GLU A 1 183 ? 16.089 11.138 -24.960 1.00 79.25 183 GLU A CA 1
ATOM 1453 C C . GLU A 1 183 ? 17.087 11.329 -26.108 1.00 79.25 183 GLU A C 1
ATOM 1455 O O . GLU A 1 183 ? 17.464 10.367 -26.775 1.00 79.25 183 GLU A O 1
ATOM 1460 N N . VAL A 1 184 ? 17.521 12.567 -26.357 1.00 81.38 184 VAL A N 1
ATOM 1461 C CA . VAL A 1 184 ? 18.526 12.892 -27.384 1.00 81.38 184 VAL A CA 1
ATOM 1462 C C . VAL A 1 184 ? 19.857 13.165 -26.688 1.00 81.38 184 VAL A C 1
ATOM 1464 O O . VAL A 1 184 ? 19.947 14.081 -25.873 1.00 81.38 184 VAL A O 1
ATOM 1467 N N . SER A 1 185 ? 20.891 12.379 -26.992 1.00 76.00 185 SER A N 1
ATOM 1468 C CA . SER A 1 185 ? 22.195 12.450 -26.311 1.00 76.00 185 SER A CA 1
ATOM 1469 C C . SER A 1 185 ? 23.306 13.100 -27.145 1.00 76.00 185 SER A C 1
ATOM 1471 O O . SER A 1 185 ? 24.432 13.223 -26.668 1.00 76.00 185 SER A O 1
ATOM 1473 N N . GLY A 1 186 ? 23.018 13.517 -28.381 1.00 75.81 186 GLY A N 1
ATOM 1474 C CA . GLY A 1 186 ? 23.957 14.253 -29.231 1.00 75.81 186 GLY A CA 1
ATOM 1475 C C . GLY A 1 186 ? 23.375 14.586 -30.602 1.00 75.81 186 GLY A C 1
ATOM 1476 O O . GLY A 1 186 ? 22.612 13.792 -31.149 1.00 75.81 186 GLY A O 1
ATOM 1477 N N . GLU A 1 187 ? 23.754 15.743 -31.149 1.00 82.38 187 GLU A N 1
ATOM 1478 C CA . GLU A 1 187 ? 23.335 16.236 -32.466 1.00 82.38 187 GLU A CA 1
ATOM 1479 C C . GLU A 1 187 ? 24.567 16.641 -33.285 1.00 82.38 187 GLU A C 1
ATOM 1481 O O . GLU A 1 187 ? 25.425 17.380 -32.801 1.00 82.38 187 GLU A O 1
ATOM 1486 N N . THR A 1 188 ? 24.661 16.166 -34.525 1.00 83.50 188 THR A N 1
ATOM 1487 C CA . THR A 1 188 ? 25.702 16.557 -35.480 1.00 83.50 188 THR A CA 1
ATOM 1488 C C . THR A 1 188 ? 25.054 17.086 -36.748 1.00 83.50 188 THR A C 1
ATOM 1490 O O . THR A 1 188 ? 24.251 16.406 -37.383 1.00 83.50 188 THR A O 1
ATOM 1493 N N . TYR A 1 189 ? 25.428 18.299 -37.140 1.00 82.81 189 TYR A N 1
ATOM 1494 C CA . TYR A 1 189 ? 24.916 18.941 -38.344 1.00 82.81 189 TYR A CA 1
ATOM 1495 C C . TYR A 1 189 ? 25.856 18.649 -39.514 1.00 82.81 189 TYR A C 1
ATOM 1497 O O . TYR A 1 189 ? 27.009 19.078 -39.528 1.00 82.81 189 TYR A O 1
ATOM 1505 N N . THR A 1 190 ? 25.355 17.917 -40.502 1.00 76.44 190 THR A N 1
ATOM 1506 C CA . THR A 1 190 ? 25.945 17.788 -41.837 1.00 76.44 190 THR A CA 1
ATOM 1507 C C . THR A 1 190 ? 25.164 18.683 -42.802 1.00 76.44 190 THR A C 1
ATOM 1509 O O . THR A 1 190 ? 24.001 18.983 -42.561 1.00 76.44 190 THR A O 1
ATOM 1512 N N . GLY A 1 191 ? 25.798 19.171 -43.875 1.00 74.44 191 GLY A N 1
ATOM 1513 C CA . GLY A 1 191 ? 25.271 20.277 -44.699 1.00 74.44 191 GLY A CA 1
ATOM 1514 C C . GLY A 1 191 ? 23.795 20.174 -45.124 1.00 74.44 191 GLY A C 1
ATOM 1515 O O . GLY A 1 191 ? 23.127 21.201 -45.192 1.00 74.44 191 GLY A O 1
ATOM 1516 N N . ASP A 1 192 ? 23.273 18.956 -45.315 1.00 78.88 192 ASP A N 1
ATOM 1517 C CA . ASP A 1 192 ? 21.881 18.701 -45.713 1.00 78.88 192 ASP A CA 1
ATOM 1518 C C . ASP A 1 192 ? 21.023 17.987 -44.639 1.00 78.88 192 ASP A C 1
ATOM 1520 O O . ASP A 1 192 ? 19.797 17.885 -44.784 1.00 78.88 192 ASP A O 1
ATOM 1524 N N . SER A 1 193 ? 21.622 17.514 -43.538 1.00 84.50 193 SER A N 1
ATOM 1525 C CA . SER A 1 193 ? 20.960 16.678 -42.521 1.00 84.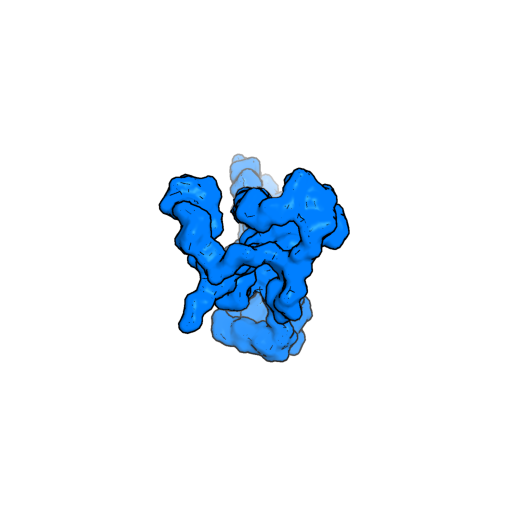50 193 SER A CA 1
ATOM 1526 C C . SER A 1 193 ? 21.495 16.889 -41.103 1.00 84.50 193 SER A C 1
ATOM 1528 O O . SER A 1 193 ? 22.667 17.164 -40.891 1.00 84.50 193 SER A O 1
ATOM 1530 N N . CYS A 1 194 ? 20.643 16.700 -40.101 1.00 84.00 194 CYS A N 1
ATOM 1531 C CA . CYS A 1 194 ? 21.047 16.572 -38.705 1.00 84.00 194 CYS A CA 1
ATOM 1532 C C . CYS A 1 194 ? 21.008 15.096 -38.305 1.00 84.00 194 CYS A C 1
ATOM 1534 O O . CYS A 1 194 ? 19.971 14.444 -38.438 1.00 84.00 194 CYS A O 1
ATOM 1536 N N . GLU A 1 195 ? 22.131 14.575 -37.822 1.00 85.19 195 GLU A N 1
ATOM 1537 C CA . GLU A 1 195 ? 22.213 13.255 -37.208 1.00 85.19 195 GLU A CA 1
ATOM 1538 C C . GLU A 1 195 ? 22.086 13.386 -35.693 1.00 85.19 195 GLU A C 1
ATOM 1540 O O . GLU A 1 195 ? 22.872 14.075 -35.044 1.00 85.19 195 GLU A O 1
ATOM 1545 N N . MET A 1 196 ? 21.095 12.711 -35.121 1.00 84.25 196 MET A N 1
ATOM 1546 C CA . MET A 1 196 ? 20.792 12.733 -33.696 1.00 84.25 196 MET A CA 1
ATOM 1547 C C . MET A 1 196 ? 20.972 11.330 -33.122 1.00 84.25 196 MET A C 1
ATOM 1549 O O . MET A 1 196 ? 20.432 10.364 -33.662 1.00 84.25 196 MET A O 1
ATOM 1553 N N . THR A 1 197 ? 21.698 11.197 -32.014 1.00 83.69 197 THR A N 1
ATOM 1554 C CA . THR A 1 197 ? 21.686 9.948 -31.238 1.00 83.69 197 THR A CA 1
ATOM 1555 C C . THR A 1 197 ? 20.493 9.982 -30.301 1.00 83.69 197 THR A C 1
ATOM 1557 O O . THR A 1 197 ? 20.390 10.877 -29.461 1.00 83.69 197 THR A O 1
ATOM 1560 N N . ILE A 1 198 ? 19.591 9.020 -30.465 1.00 85.19 198 ILE A N 1
ATOM 1561 C CA . ILE A 1 198 ? 18.351 8.914 -29.706 1.00 85.19 198 ILE A CA 1
ATOM 1562 C C . ILE A 1 198 ? 18.349 7.649 -28.849 1.00 85.19 198 ILE A C 1
ATOM 1564 O O . ILE A 1 198 ? 18.806 6.596 -29.289 1.00 85.19 198 ILE A O 1
ATOM 1568 N N . SER A 1 199 ? 17.812 7.752 -27.639 1.00 79.38 199 SER A N 1
ATOM 1569 C CA . SER A 1 199 ? 17.546 6.639 -26.733 1.00 79.38 199 SER A CA 1
ATOM 1570 C C . SER A 1 199 ? 16.054 6.579 -26.432 1.00 79.38 199 SER A C 1
ATOM 1572 O O . SER A 1 199 ? 15.437 7.582 -26.066 1.00 79.38 199 SER A O 1
ATOM 1574 N N . VAL A 1 200 ? 15.464 5.399 -26.609 1.00 79.94 200 VAL A N 1
ATOM 1575 C CA . VAL A 1 200 ? 14.053 5.139 -26.314 1.00 79.94 200 VAL A CA 1
ATOM 1576 C C . VAL A 1 200 ? 13.955 4.040 -25.269 1.00 79.94 200 VAL A C 1
ATOM 1578 O O . VAL A 1 200 ? 14.524 2.957 -25.430 1.00 79.94 200 VAL A O 1
ATOM 1581 N N . VAL A 1 201 ? 13.197 4.314 -24.211 1.00 73.00 201 VAL A N 1
ATOM 1582 C CA . VAL A 1 201 ? 12.837 3.335 -23.185 1.00 73.00 201 VAL A CA 1
ATOM 1583 C C . VAL A 1 201 ? 11.442 2.769 -23.531 1.00 73.00 201 VAL A C 1
ATOM 1585 O O . VAL A 1 201 ? 10.508 3.565 -23.637 1.00 73.00 201 VAL A O 1
ATOM 1588 N N . PRO A 1 202 ? 11.279 1.445 -23.734 1.00 63.12 202 PRO A N 1
ATOM 1589 C CA . PRO A 1 202 ? 10.005 0.813 -24.133 1.00 63.12 202 PRO A CA 1
ATOM 1590 C C . PRO A 1 202 ? 8.827 0.972 -23.150 1.00 63.12 202 PRO A C 1
ATOM 1592 O O . PRO A 1 202 ? 9.053 0.974 -21.925 1.00 63.12 202 PRO A O 1
#

InterPro domains:
  IPR002140 Ribosome maturation protein Sdo1/SBDS [TIGR00291] (3-192)
  IPR018978 Ribosome maturation protein SDO1/SBDS, central domain [PF09377] (97-157)
  IPR019783 Ribosome maturation protein SDO1/SBDS, N-terminal [PF01172] (5-89)
  IPR036786 Ribosome maturation protein SBDS, N-terminal domain superfamily [G3DSA:3.30.1250.10] (5-82)
  IPR036786 Ribosome maturation protein SBDS, N-terminal domain superfamily [SSF89895] (3-82)
  IPR037188 Ribosome maturation protein Sdo1/SBDS, central domain superfamily [G3DSA:1.10.10.900] (83-156)
  IPR037188 Ribosome maturation protein Sdo1/SBDS, central domain superfamily [SSF109728] (78-150)
  IPR039100 Ribosome maturation protein Sdo1/SBDS-like [PTHR10927] (4-185)

Sequence (202 aa):
MSQTQLVRYRHGKNTFEVMTNVGSVQKYRDQKLGLDNVLQADVVWTNQSKGERAKGAELKETFNTEDIMECIRVILAKGEIQLTAAERREQTDQKRREIVYYVHKYYTDPRAKTPHPIARIDAALTEIKFRVDPDIPAERQAQDALKKLVEVIPLKRSEIVGTLSVPIKALGAVQGILSKGVEVSGETYTGDSCEMTISVVP